Protein AF-A0A523JK30-F1 (afdb_monomer)

Foldseek 3Di:
DDPVVVVVVVVVVVVPDDPVLVVVPVVDAQAQEEEQEEPDPPCDPCVLVVNDPRNYHYDYYQLSAADPPPPVVVVSLLCCCPPSVHQEYEREAEPPRPLLVCLVDCDPVPVVSNVVSVVLVVLCVVCVVVLVVDDPVCSSVVSSLSRLVVRLVSVCVDPSNVVCLVVVRFHKYWRWYAYPVVSDIDTNDIDTSDDD

Secondary structure (DSSP, 8-state):
--HHHHHHHHHHHHHTS-HHHHHHHTT----SEEEEEES-TT--HHHHHTPPTTSEEEEEEGGG---TT-HHHHHHHHIIIIIS--SEEEEEEETT-HHHHHTTSS--S-HHHHHHHHHHHHHHHHTHHHHHTS-TTTHHHHHHHHHHHHHHHHHHTSHHHHHHHHTT---EEEEEEEETTTTEEEEEEEEES---

Structure (mmCIF, N/CA/C/O backbone):
data_AF-A0A523JK30-F1
#
_entry.id   AF-A0A523JK30-F1
#
loop_
_atom_site.group_PDB
_atom_site.id
_atom_site.type_symbol
_atom_site.label_atom_id
_atom_site.label_alt_id
_atom_site.label_comp_id
_atom_site.label_asym_id
_atom_site.label_entity_id
_atom_site.label_seq_id
_atom_site.pdbx_PDB_ins_code
_atom_site.Cartn_x
_atom_site.Cartn_y
_atom_site.Cartn_z
_atom_site.occupancy
_atom_site.B_iso_or_equiv
_atom_site.auth_seq_id
_atom_site.auth_comp_id
_atom_site.auth_asym_id
_atom_site.auth_atom_id
_atom_site.pdbx_PDB_model_num
ATOM 1 N N . MET A 1 1 ? 8.228 -25.116 -4.213 1.00 77.06 1 MET A N 1
ATOM 2 C CA . MET A 1 1 ? 8.821 -24.343 -5.321 1.00 77.06 1 MET A CA 1
ATOM 3 C C . MET A 1 1 ? 10.217 -23.985 -4.874 1.00 77.06 1 MET A C 1
ATOM 5 O O . MET A 1 1 ? 10.342 -23.457 -3.777 1.00 77.06 1 MET A O 1
ATOM 9 N N . ASP A 1 2 ? 11.225 -24.376 -5.636 1.00 93.50 2 ASP A N 1
ATOM 10 C CA . ASP A 1 2 ? 12.636 -24.101 -5.362 1.00 93.50 2 ASP A CA 1
ATOM 11 C C . ASP A 1 2 ? 13.137 -22.957 -6.257 1.00 93.50 2 ASP A C 1
ATOM 13 O O . ASP A 1 2 ? 12.397 -22.430 -7.092 1.00 93.50 2 ASP A O 1
ATOM 17 N N . LEU A 1 3 ? 14.379 -22.528 -6.024 1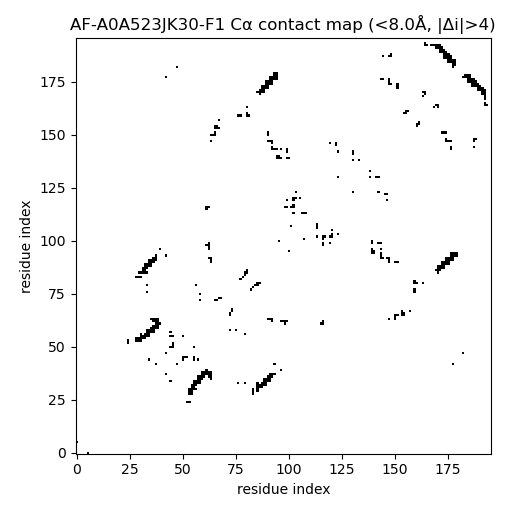.00 95.25 3 LEU A N 1
ATOM 18 C CA . LEU A 1 3 ? 15.002 -21.438 -6.772 1.00 95.25 3 LEU A CA 1
ATOM 19 C C . LEU A 1 3 ? 15.183 -21.787 -8.253 1.00 95.25 3 LEU A C 1
ATOM 21 O O . LEU A 1 3 ? 14.975 -20.924 -9.100 1.00 95.25 3 LEU A O 1
ATOM 25 N N . GLU A 1 4 ? 15.530 -23.034 -8.564 1.00 97.38 4 GLU A N 1
ATOM 26 C CA . GLU A 1 4 ? 15.740 -23.494 -9.941 1.00 97.38 4 GLU A CA 1
ATOM 27 C C . GLU A 1 4 ? 14.473 -23.296 -10.770 1.00 97.38 4 GLU A C 1
ATOM 29 O O . GLU A 1 4 ? 14.502 -22.609 -11.790 1.00 97.38 4 GLU A O 1
ATOM 34 N N . LYS A 1 5 ? 13.321 -23.726 -10.246 1.00 96.44 5 LYS A N 1
ATOM 35 C CA . LYS A 1 5 ? 12.037 -23.493 -10.905 1.00 96.44 5 LYS A CA 1
ATOM 36 C C . LYS A 1 5 ? 11.727 -22.006 -11.120 1.00 96.44 5 LYS A C 1
ATOM 38 O O . LYS A 1 5 ? 11.075 -21.656 -12.101 1.00 96.44 5 LYS A O 1
ATOM 43 N N . LEU A 1 6 ? 12.146 -21.113 -10.217 1.00 95.81 6 LEU A N 1
ATOM 44 C CA . LEU A 1 6 ? 11.950 -19.668 -10.403 1.00 95.81 6 LEU A CA 1
ATOM 45 C C . LEU A 1 6 ? 12.808 -19.114 -11.550 1.00 95.81 6 LEU A C 1
ATOM 47 O O . LEU A 1 6 ? 12.325 -18.266 -12.301 1.00 95.81 6 LEU A O 1
ATOM 51 N N . LEU A 1 7 ? 14.041 -19.600 -11.701 1.00 97.44 7 LEU A N 1
ATOM 52 C CA . LEU A 1 7 ? 14.930 -19.222 -12.801 1.00 97.44 7 LEU A CA 1
ATOM 53 C C . LEU A 1 7 ? 14.426 -19.773 -14.141 1.00 97.44 7 LEU A C 1
ATOM 55 O O . LEU A 1 7 ? 14.380 -19.025 -15.115 1.00 97.44 7 LEU A O 1
ATOM 59 N N . ASP A 1 8 ? 13.942 -21.016 -14.172 1.00 97.25 8 ASP A N 1
ATOM 60 C CA . ASP A 1 8 ? 13.352 -21.625 -15.373 1.00 97.25 8 ASP A CA 1
ATOM 61 C C . ASP A 1 8 ? 12.083 -20.889 -15.825 1.00 97.25 8 ASP A C 1
ATOM 63 O O . ASP A 1 8 ? 11.879 -20.631 -17.016 1.00 97.25 8 ASP A O 1
ATOM 67 N N . ASN A 1 9 ? 11.238 -20.487 -14.868 1.00 95.88 9 ASN A N 1
ATOM 68 C CA . ASN A 1 9 ? 10.070 -19.653 -15.148 1.00 95.88 9 ASN A CA 1
ATOM 69 C C . ASN A 1 9 ? 10.479 -18.290 -15.728 1.00 95.88 9 ASN A C 1
ATOM 71 O O . ASN A 1 9 ? 9.819 -17.795 -16.641 1.00 95.88 9 ASN A O 1
ATOM 75 N N . ASN A 1 10 ? 11.547 -17.671 -15.208 1.00 96.00 10 ASN A N 1
ATOM 76 C CA . ASN A 1 10 ? 12.052 -16.405 -15.736 1.00 96.00 10 ASN A CA 1
ATOM 77 C C . ASN A 1 10 ? 12.601 -16.568 -17.156 1.00 96.00 10 ASN A C 1
ATOM 79 O O . ASN A 1 10 ? 12.249 -15.769 -18.018 1.00 96.00 10 ASN A O 1
ATOM 83 N N . PHE A 1 11 ? 13.387 -17.614 -17.408 1.00 96.00 11 PHE A N 1
ATOM 84 C CA . PHE A 1 11 ? 13.897 -17.927 -18.740 1.00 96.00 11 PHE A CA 1
ATOM 85 C C . PHE A 1 11 ? 12.748 -18.088 -19.741 1.00 96.00 11 PHE A C 1
ATOM 87 O O . PHE A 1 11 ? 12.692 -17.382 -20.746 1.00 96.00 11 PHE A O 1
ATOM 94 N N . SER A 1 12 ? 11.757 -18.913 -19.393 1.00 96.44 12 SER A N 1
ATOM 95 C CA . SER A 1 12 ? 10.560 -19.124 -20.214 1.00 96.44 12 SER A CA 1
ATOM 96 C C . SER A 1 12 ? 9.784 -17.821 -20.443 1.00 96.44 12 SER A C 1
ATOM 98 O O . SER A 1 12 ? 9.260 -17.582 -21.528 1.00 96.44 12 SER A O 1
ATOM 100 N N . TRP A 1 13 ? 9.694 -16.947 -19.436 1.00 94.44 13 TRP A N 1
ATOM 101 C CA . TRP A 1 13 ? 9.053 -15.640 -19.582 1.00 94.44 13 TRP A CA 1
ATOM 102 C C . TRP A 1 13 ? 9.81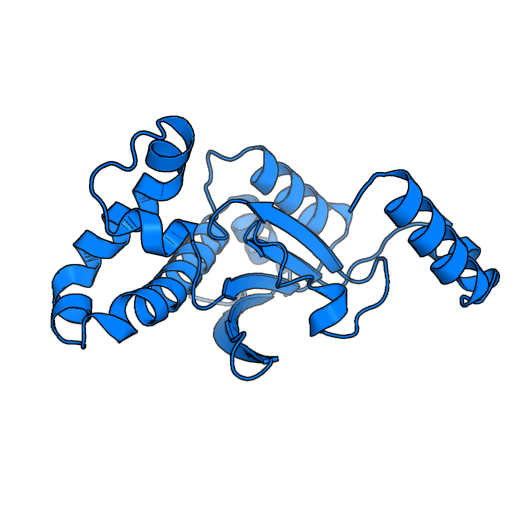1 -14.728 -20.555 1.00 94.44 13 TRP A C 1
ATOM 104 O O . TRP A 1 13 ? 9.167 -14.086 -21.380 1.00 94.44 13 TRP A O 1
ATOM 114 N N . VAL A 1 14 ? 11.148 -14.703 -20.504 1.00 94.94 14 VAL A N 1
ATOM 115 C CA . VAL A 1 14 ? 11.987 -13.922 -21.430 1.00 94.94 14 VAL A CA 1
ATOM 116 C C . VAL A 1 14 ? 11.819 -14.404 -22.872 1.00 94.94 14 VAL A C 1
ATOM 118 O O . VAL A 1 14 ? 11.656 -13.572 -23.760 1.00 94.94 14 VAL A O 1
ATOM 121 N N . GLU A 1 15 ? 11.792 -15.719 -23.113 1.00 95.50 15 GLU A N 1
ATOM 122 C CA . GLU A 1 15 ? 11.627 -16.282 -24.466 1.00 95.50 15 GLU A CA 1
ATOM 123 C C . GLU A 1 15 ? 10.299 -15.889 -25.133 1.00 95.50 15 GLU A C 1
ATOM 125 O O . GLU A 1 15 ? 10.202 -15.849 -26.357 1.00 95.50 15 GLU A O 1
ATOM 130 N N . ASN A 1 16 ? 9.282 -15.560 -24.334 1.00 93.06 16 ASN A N 1
ATOM 131 C CA . ASN A 1 16 ? 7.963 -15.144 -24.809 1.00 93.06 16 ASN A CA 1
ATOM 132 C C . ASN A 1 16 ? 7.790 -13.612 -24.876 1.00 93.06 16 ASN A C 1
ATOM 134 O O . ASN A 1 16 ? 6.662 -13.125 -25.005 1.00 93.06 16 ASN A O 1
ATOM 138 N N . LYS A 1 17 ? 8.874 -12.832 -24.761 1.00 91.75 17 LYS A N 1
ATOM 139 C CA . LYS A 1 17 ? 8.852 -11.363 -24.820 1.00 91.75 17 LYS A CA 1
ATOM 140 C C . LYS A 1 17 ? 9.632 -10.836 -26.022 1.00 91.75 17 LYS A C 1
ATOM 142 O O . LYS A 1 17 ? 10.623 -11.416 -26.449 1.00 91.75 17 LYS A O 1
ATOM 147 N N . ASP A 1 18 ? 9.177 -9.703 -26.549 1.00 91.94 18 ASP A N 1
ATOM 148 C CA . ASP A 1 18 ? 9.884 -8.968 -27.600 1.00 91.94 18 ASP A CA 1
ATOM 149 C C . ASP A 1 18 ? 11.260 -8.503 -27.073 1.00 91.94 18 ASP A C 1
ATOM 151 O O . ASP A 1 18 ? 11.302 -7.869 -26.020 1.00 91.94 18 ASP A O 1
ATOM 155 N N . PRO A 1 19 ? 12.392 -8.773 -27.748 1.00 89.81 19 PRO A N 1
ATOM 156 C CA . PRO A 1 19 ? 13.697 -8.247 -27.341 1.00 89.81 19 PRO A CA 1
ATOM 157 C C . PRO A 1 19 ? 13.730 -6.721 -27.144 1.00 89.81 19 PRO A C 1
ATOM 159 O O . PRO A 1 19 ? 14.415 -6.234 -26.239 1.00 89.81 19 PRO A O 1
ATOM 162 N N . GLU A 1 20 ? 12.952 -5.962 -27.924 1.00 92.06 20 GLU A N 1
ATOM 163 C CA . GLU A 1 20 ? 12.847 -4.503 -27.777 1.00 92.06 20 GLU A CA 1
ATOM 164 C C . GLU A 1 20 ? 12.182 -4.089 -26.455 1.00 92.06 20 GLU A C 1
ATOM 166 O O . GLU A 1 20 ? 12.455 -3.005 -25.931 1.00 92.06 20 GLU A O 1
ATOM 171 N N . PHE A 1 21 ? 11.372 -4.966 -25.850 1.00 89.88 21 PHE A N 1
ATOM 172 C CA . PHE A 1 21 ? 10.774 -4.733 -24.534 1.00 89.88 21 PHE A CA 1
ATOM 173 C C . PHE A 1 21 ? 11.855 -4.463 -23.482 1.00 89.88 21 PHE A C 1
ATOM 175 O O . PHE A 1 21 ? 11.784 -3.469 -22.757 1.00 89.88 21 PHE A O 1
ATOM 182 N N . PHE A 1 22 ? 12.894 -5.305 -23.435 1.00 90.88 22 PHE A N 1
ATOM 183 C CA . PHE A 1 22 ? 13.977 -5.179 -22.458 1.00 90.88 22 PHE A CA 1
ATOM 184 C C . PHE A 1 22 ? 14.843 -3.941 -22.701 1.00 90.88 22 PHE A C 1
ATOM 186 O O . PHE A 1 22 ? 15.250 -3.282 -21.745 1.00 90.88 22 PHE A O 1
ATOM 193 N N . ILE A 1 23 ? 15.062 -3.584 -23.970 1.00 91.38 23 ILE A N 1
ATOM 194 C CA . ILE A 1 23 ? 15.772 -2.358 -24.362 1.00 91.38 23 ILE A CA 1
ATOM 195 C C . ILE A 1 23 ? 14.979 -1.113 -23.949 1.00 91.38 23 ILE A C 1
ATOM 197 O O . ILE A 1 23 ? 15.563 -0.102 -23.555 1.00 91.38 23 ILE A O 1
ATOM 201 N N . SER A 1 24 ? 13.650 -1.155 -24.048 1.00 88.44 24 SER A N 1
ATOM 202 C CA . SER A 1 24 ? 12.786 -0.052 -23.630 1.00 88.44 24 SER A CA 1
ATOM 203 C C . SER A 1 24 ? 12.846 0.156 -22.117 1.00 88.44 24 SER A C 1
ATOM 205 O O . SER A 1 24 ? 13.198 1.246 -21.661 1.00 88.44 24 SER A O 1
ATOM 207 N N . ILE A 1 25 ? 12.592 -0.894 -21.327 1.00 90.31 25 ILE A N 1
ATOM 208 C CA . ILE A 1 25 ? 12.549 -0.777 -19.859 1.00 90.31 25 ILE A CA 1
ATOM 209 C C . ILE A 1 25 ? 13.930 -0.497 -19.243 1.00 90.31 25 ILE A C 1
ATOM 211 O O . ILE A 1 25 ? 14.011 0.067 -18.154 1.00 90.31 25 ILE A O 1
ATOM 215 N N . SER A 1 26 ? 15.034 -0.834 -19.924 1.00 89.62 26 SER A N 1
ATOM 216 C CA . SER A 1 26 ? 16.383 -0.532 -19.427 1.00 89.62 26 SER A CA 1
ATOM 217 C C . SER A 1 26 ? 16.752 0.952 -19.517 1.00 89.62 26 SER A C 1
ATOM 219 O O . SER A 1 26 ? 17.726 1.374 -18.897 1.00 89.62 26 SER A O 1
ATOM 221 N N . LYS A 1 27 ? 16.015 1.757 -20.297 1.00 89.56 27 LYS A N 1
ATOM 222 C CA . LYS A 1 27 ? 16.297 3.194 -20.478 1.00 89.56 27 LYS A CA 1
ATOM 223 C C . LYS A 1 27 ? 15.862 4.048 -19.286 1.00 89.56 27 LYS A C 1
ATOM 225 O O . LYS A 1 27 ? 16.286 5.196 -19.185 1.00 89.56 27 LYS A O 1
ATOM 230 N N . GLY A 1 28 ? 15.042 3.507 -18.387 1.00 84.31 28 GLY A N 1
ATOM 231 C CA . GLY A 1 28 ? 14.591 4.190 -17.181 1.00 84.31 28 GLY A CA 1
ATOM 232 C C . GLY A 1 28 ? 13.160 3.826 -16.804 1.00 84.31 28 GLY A C 1
ATOM 233 O O . GLY A 1 28 ? 12.531 2.976 -17.424 1.00 84.31 28 GLY A O 1
ATOM 234 N N . GLN A 1 29 ? 12.644 4.501 -15.778 1.00 83.19 29 GLN A N 1
ATOM 235 C CA . GLN A 1 29 ? 11.276 4.331 -15.292 1.00 83.19 29 GLN A CA 1
ATOM 236 C C . GLN A 1 29 ? 10.542 5.673 -15.280 1.00 83.19 29 GLN A C 1
ATOM 238 O O . GLN A 1 29 ? 11.113 6.697 -14.904 1.00 83.19 29 GLN A O 1
ATOM 243 N N . SER A 1 30 ? 9.267 5.656 -15.659 1.00 87.44 30 SER A N 1
ATOM 244 C CA . SER A 1 30 ? 8.357 6.797 -15.530 1.00 87.44 30 SER A CA 1
ATOM 245 C C . SER A 1 30 ? 6.968 6.276 -15.145 1.00 87.44 30 SER A C 1
ATOM 247 O O . SER A 1 30 ? 6.054 6.256 -15.968 1.00 87.44 30 SER A O 1
ATOM 249 N N . PRO A 1 31 ? 6.822 5.756 -13.912 1.00 93.69 31 PRO A N 1
ATOM 250 C CA . PRO A 1 31 ? 5.570 5.164 -13.475 1.00 93.69 31 PRO A CA 1
ATOM 251 C C . PRO A 1 31 ? 4.473 6.226 -13.399 1.00 93.69 31 PRO A C 1
ATOM 253 O O . PRO A 1 31 ? 4.702 7.355 -12.963 1.00 93.69 31 PRO A O 1
ATOM 256 N N . SER A 1 32 ? 3.255 5.847 -13.774 1.00 92.31 32 SER A N 1
ATOM 257 C CA . SER A 1 32 ? 2.079 6.719 -13.648 1.00 92.31 32 SER A CA 1
ATOM 258 C C . SER A 1 32 ? 1.469 6.669 -12.243 1.00 92.31 32 SER A C 1
ATOM 260 O O . SER A 1 32 ? 0.764 7.601 -11.836 1.00 92.31 32 SER A O 1
ATOM 262 N N . PHE A 1 33 ? 1.761 5.595 -11.501 1.00 97.06 33 PHE A N 1
ATOM 263 C CA . PHE A 1 33 ? 1.195 5.297 -10.189 1.00 97.06 33 PHE A CA 1
ATOM 264 C C . PHE A 1 33 ? 2.281 4.931 -9.172 1.00 97.06 33 PHE A C 1
ATOM 266 O O . PHE A 1 33 ? 3.195 4.165 -9.480 1.00 97.06 33 PHE A O 1
ATOM 273 N N . LEU A 1 34 ? 2.130 5.405 -7.935 1.00 98.19 34 LEU A N 1
ATOM 274 C CA . LEU A 1 34 ? 2.672 4.736 -6.750 1.00 98.19 34 LEU A CA 1
ATOM 275 C C . LEU A 1 34 ? 1.583 3.826 -6.169 1.00 98.19 34 LEU A C 1
ATOM 277 O O . LEU A 1 34 ? 0.477 4.283 -5.901 1.00 98.19 34 LEU A O 1
ATOM 281 N N . TRP A 1 35 ? 1.900 2.558 -5.931 1.00 98.44 35 TRP A N 1
ATOM 282 C CA . TRP A 1 35 ? 1.025 1.579 -5.297 1.00 98.44 35 TRP A CA 1
ATOM 283 C C . TRP A 1 35 ? 1.570 1.179 -3.928 1.00 98.44 35 TRP A C 1
ATOM 285 O O . TRP A 1 35 ? 2.600 0.512 -3.835 1.00 98.44 35 TRP A O 1
ATOM 295 N N . ILE A 1 36 ? 0.853 1.545 -2.870 1.00 98.62 36 ILE A N 1
ATOM 296 C CA . ILE A 1 36 ? 1.113 1.146 -1.486 1.00 98.62 36 ILE A CA 1
ATOM 297 C C . ILE A 1 36 ? 0.166 -0.008 -1.162 1.00 98.62 36 ILE A C 1
ATOM 299 O O . ILE A 1 36 ? -1.047 0.178 -1.060 1.00 98.62 36 ILE A O 1
ATOM 303 N N . GLY A 1 37 ? 0.708 -1.218 -1.043 1.00 97.88 37 GLY A N 1
ATOM 304 C CA . GLY A 1 37 ? -0.079 -2.440 -0.882 1.00 97.88 37 GLY A CA 1
ATOM 305 C C . GLY A 1 37 ? 0.376 -3.325 0.271 1.00 97.88 37 GLY A C 1
ATOM 306 O O . GLY A 1 37 ? 1.370 -3.066 0.949 1.00 97.88 37 GLY A O 1
ATOM 307 N N . CYS A 1 38 ? -0.361 -4.412 0.489 1.00 97.62 38 CYS A N 1
ATOM 308 C CA . CYS A 1 38 ? 0.020 -5.417 1.472 1.00 97.62 38 CYS A CA 1
ATOM 309 C C . CYS A 1 38 ? 1.187 -6.284 0.956 1.00 97.62 38 CYS A C 1
ATOM 311 O O . CYS A 1 38 ? 1.299 -6.561 -0.240 1.00 97.62 38 CYS A O 1
ATOM 313 N N . GLY A 1 39 ? 2.023 -6.784 1.865 1.00 92.75 39 GLY A N 1
ATOM 314 C CA . GLY A 1 39 ? 3.031 -7.817 1.594 1.00 92.75 39 GLY A CA 1
ATOM 315 C C . GLY A 1 39 ? 2.452 -9.179 1.181 1.00 92.75 39 GLY A C 1
ATOM 316 O O . GLY A 1 39 ? 3.215 -10.082 0.858 1.00 92.75 39 GLY A O 1
ATOM 317 N N . ASP A 1 40 ? 1.124 -9.334 1.172 1.00 92.56 40 ASP A N 1
ATOM 318 C CA . ASP A 1 40 ? 0.431 -10.536 0.704 1.00 92.56 40 ASP A CA 1
ATOM 319 C C . ASP A 1 40 ? 0.780 -10.860 -0.758 1.00 92.56 40 ASP A C 1
ATOM 321 O O . ASP A 1 40 ? 0.699 -10.012 -1.656 1.00 92.56 40 ASP A O 1
ATOM 325 N N . SER A 1 41 ? 1.167 -12.111 -0.997 1.00 84.31 41 SER A N 1
ATOM 326 C CA . SER A 1 41 ? 1.678 -12.588 -2.283 1.00 84.31 41 SER A CA 1
ATOM 327 C C . SER A 1 41 ? 0.606 -12.754 -3.363 1.00 84.31 41 SER A C 1
ATOM 329 O O . SER A 1 41 ? 0.953 -12.951 -4.525 1.00 84.31 41 SER A O 1
ATOM 331 N N . ARG A 1 42 ? -0.685 -12.661 -3.021 1.00 88.81 42 ARG A N 1
ATOM 332 C CA . ARG A 1 42 ? -1.792 -12.911 -3.959 1.00 88.81 42 ARG A CA 1
ATOM 333 C C . ARG A 1 42 ? -2.192 -11.692 -4.795 1.00 88.81 42 ARG A C 1
ATOM 335 O O . ARG A 1 42 ? -2.893 -11.846 -5.787 1.00 88.81 42 ARG A O 1
ATOM 342 N N . GLY A 1 43 ? -1.779 -10.483 -4.409 1.00 81.06 43 GLY A N 1
ATOM 343 C CA . GLY A 1 43 ? -2.252 -9.229 -5.015 1.00 81.06 43 GLY A CA 1
ATOM 344 C C . GLY A 1 43 ? -1.188 -8.457 -5.795 1.00 81.06 43 GLY A C 1
ATOM 345 O O . GLY A 1 43 ? -0.971 -7.289 -5.484 1.00 81.06 43 GLY A O 1
ATOM 346 N N . CYS A 1 44 ? -0.454 -9.081 -6.727 1.00 91.31 44 CYS A N 1
ATOM 347 C CA . CYS A 1 44 ? 0.552 -8.392 -7.561 1.00 91.31 44 CYS A CA 1
ATOM 348 C C . CYS A 1 44 ? -0.101 -7.277 -8.410 1.00 91.31 44 CYS A C 1
ATOM 350 O O . CYS A 1 44 ? -0.996 -7.609 -9.185 1.00 91.31 44 CYS A O 1
ATOM 352 N N . PRO A 1 45 ? 0.312 -5.989 -8.330 1.00 93.25 45 PRO A N 1
ATOM 353 C CA . PRO A 1 45 ? -0.460 -4.878 -8.884 1.00 93.25 45 PRO A CA 1
ATOM 354 C C . PRO A 1 45 ? -0.458 -4.935 -10.411 1.00 93.25 45 PRO A C 1
ATOM 356 O O . PRO A 1 45 ? -1.514 -4.914 -11.021 1.00 93.25 45 PRO A O 1
ATOM 359 N N . ASN A 1 46 ? 0.715 -5.156 -11.013 1.00 92.31 46 ASN A N 1
ATOM 360 C CA . ASN A 1 46 ? 0.874 -5.347 -12.454 1.00 92.31 46 ASN A CA 1
ATOM 361 C C . ASN A 1 46 ? -0.034 -6.455 -13.001 1.00 92.31 46 ASN A C 1
ATOM 363 O O . ASN A 1 46 ? -0.678 -6.278 -14.028 1.00 92.31 46 ASN A O 1
ATOM 367 N N . THR A 1 47 ? -0.128 -7.588 -12.296 1.00 92.31 47 THR A N 1
ATOM 368 C CA . THR A 1 47 ? -0.969 -8.711 -12.725 1.00 92.31 47 THR A CA 1
ATOM 369 C C . THR A 1 47 ? -2.454 -8.374 -12.644 1.00 92.31 47 THR A C 1
ATOM 371 O O . THR A 1 47 ? -3.185 -8.664 -13.583 1.00 92.31 47 THR A O 1
ATOM 374 N N . ILE A 1 48 ? -2.908 -7.769 -11.542 1.00 93.44 48 ILE A N 1
ATOM 375 C CA . ILE A 1 48 ? -4.339 -7.498 -11.338 1.00 93.44 48 ILE A CA 1
ATOM 376 C C . ILE A 1 48 ? -4.844 -6.315 -12.176 1.00 93.44 48 ILE A C 1
ATOM 378 O O . ILE A 1 48 ? -6.031 -6.269 -12.481 1.00 93.44 48 ILE A O 1
ATOM 382 N N . THR A 1 49 ? -3.977 -5.367 -12.553 1.00 94.50 49 THR A N 1
ATOM 383 C CA . THR A 1 49 ? -4.353 -4.207 -13.383 1.00 94.50 49 THR A CA 1
ATOM 384 C C . THR A 1 49 ? -4.013 -4.373 -14.861 1.00 94.50 49 THR A C 1
ATOM 386 O O . THR A 1 49 ? -4.439 -3.551 -15.667 1.00 94.50 49 THR A O 1
ATOM 389 N N . GLY A 1 50 ? -3.247 -5.403 -15.230 1.00 92.62 50 GLY A N 1
ATOM 390 C CA . GLY A 1 50 ? -2.748 -5.577 -16.595 1.00 92.62 50 GLY A CA 1
ATOM 391 C C . GLY A 1 50 ? -1.686 -4.550 -17.000 1.00 92.62 50 GLY A C 1
ATOM 392 O O . GLY A 1 50 ? -1.502 -4.324 -18.190 1.00 92.62 50 GLY A O 1
ATOM 393 N N . CYS A 1 51 ? -1.012 -3.923 -16.030 1.00 91.19 51 CYS A N 1
ATOM 394 C CA . CYS A 1 51 ? 0.049 -2.950 -16.291 1.00 91.19 51 CYS A CA 1
ATOM 395 C C . CYS A 1 51 ? 1.398 -3.626 -16.556 1.00 91.19 51 CYS A C 1
ATOM 397 O O . CYS A 1 51 ? 1.784 -4.585 -15.876 1.00 91.19 51 CYS A O 1
ATOM 399 N N . ASP A 1 52 ? 2.160 -3.050 -17.476 1.00 88.25 52 ASP A N 1
ATOM 400 C CA . ASP A 1 52 ? 3.500 -3.495 -17.834 1.00 88.25 52 ASP A CA 1
ATOM 401 C C . ASP A 1 52 ? 4.553 -3.112 -16.779 1.00 88.25 52 ASP A C 1
ATOM 403 O O . ASP A 1 52 ? 4.326 -2.336 -15.841 1.00 88.25 52 ASP A O 1
ATOM 407 N N . LEU A 1 53 ? 5.744 -3.704 -16.906 1.00 88.12 53 LEU A N 1
ATOM 408 C CA . LEU A 1 53 ? 6.880 -3.375 -16.046 1.00 88.12 53 LEU A CA 1
ATOM 409 C C . LEU A 1 53 ? 7.258 -1.895 -16.209 1.00 88.12 53 LEU A C 1
ATOM 411 O O . LEU A 1 53 ? 7.422 -1.4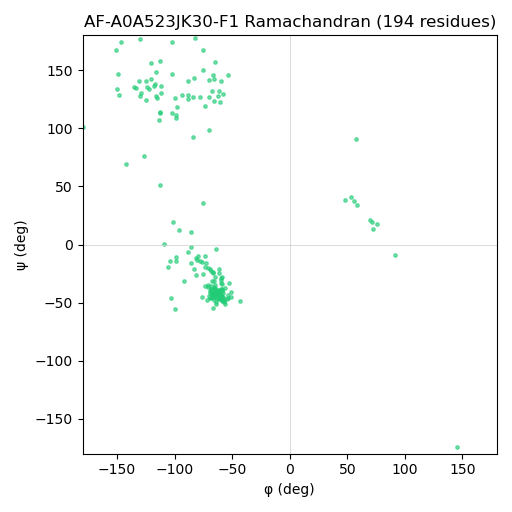07 -17.322 1.00 88.12 53 LEU A O 1
ATOM 415 N N . GLY A 1 54 ? 7.436 -1.196 -15.086 1.00 87.44 54 GLY A N 1
ATOM 416 C CA . GLY A 1 54 ? 7.805 0.224 -15.064 1.00 87.44 54 GLY A CA 1
ATOM 417 C C . GLY A 1 54 ? 6.626 1.204 -15.028 1.00 87.44 54 GLY A C 1
ATOM 418 O O . GLY A 1 54 ? 6.856 2.385 -14.776 1.00 87.44 54 GLY A O 1
ATOM 419 N N . GLU A 1 55 ? 5.381 0.743 -15.198 1.00 90.75 55 GLU A N 1
ATOM 420 C CA . GLU A 1 55 ? 4.191 1.611 -15.142 1.00 90.75 55 GLU A CA 1
ATOM 421 C C . GLU A 1 55 ? 3.716 1.919 -13.712 1.00 90.75 55 GLU A C 1
ATOM 423 O O . GLU A 1 55 ? 3.106 2.964 -13.461 1.00 90.75 55 GLU A O 1
ATOM 428 N N . ILE A 1 56 ? 4.015 1.026 -12.764 1.00 95.50 56 ILE A N 1
ATOM 429 C CA . ILE A 1 56 ? 3.634 1.138 -11.353 1.00 95.50 56 ILE A CA 1
ATOM 430 C C . ILE A 1 56 ? 4.890 1.041 -10.487 1.00 95.50 56 ILE A C 1
ATOM 432 O O . ILE A 1 56 ? 5.613 0.046 -10.534 1.00 95.50 56 ILE A O 1
ATOM 436 N N . PHE A 1 57 ? 5.121 2.049 -9.648 1.00 97.31 57 PHE A N 1
ATOM 437 C CA . PHE A 1 57 ? 6.084 1.966 -8.554 1.00 97.31 57 PHE A CA 1
ATOM 438 C C . PHE A 1 57 ? 5.409 1.308 -7.351 1.00 97.31 57 PHE A C 1
ATOM 440 O O . PHE A 1 57 ? 4.349 1.761 -6.929 1.00 97.31 57 PHE A O 1
ATOM 447 N N . VAL A 1 58 ? 5.992 0.257 -6.777 1.00 96.88 58 VAL A N 1
ATOM 448 C CA . VAL A 1 58 ? 5.322 -0.553 -5.746 1.00 96.88 58 VAL A CA 1
ATOM 449 C C . VAL A 1 58 ? 6.056 -0.453 -4.412 1.00 96.88 58 VAL A C 1
ATOM 451 O O . VAL A 1 58 ? 7.247 -0.738 -4.334 1.00 96.88 58 VAL A O 1
ATOM 454 N N . ASN A 1 59 ? 5.325 -0.124 -3.348 1.00 97.81 59 ASN A N 1
ATOM 455 C CA . ASN A 1 59 ? 5.759 -0.299 -1.965 1.00 97.81 59 ASN A CA 1
ATOM 456 C C . ASN A 1 59 ? 4.816 -1.286 -1.257 1.00 97.81 59 ASN A C 1
ATOM 458 O O . ASN A 1 59 ? 3.598 -1.260 -1.462 1.00 97.81 59 ASN A O 1
ATOM 462 N N . ARG A 1 60 ? 5.378 -2.198 -0.458 1.00 97.75 60 ARG A N 1
ATOM 463 C CA . ARG A 1 60 ? 4.616 -3.226 0.256 1.00 97.75 60 ARG A CA 1
ATOM 464 C C . ARG A 1 60 ? 5.065 -3.354 1.696 1.00 97.75 60 ARG A C 1
ATOM 466 O O . ARG A 1 60 ? 6.254 -3.484 1.967 1.00 97.75 60 ARG A O 1
ATOM 473 N N . ASN A 1 61 ? 4.091 -3.444 2.590 1.00 97.75 61 ASN A N 1
ATOM 474 C CA . ASN A 1 61 ? 4.297 -3.784 3.994 1.00 97.75 61 ASN A CA 1
ATOM 475 C C . ASN A 1 61 ? 3.096 -4.584 4.534 1.00 97.75 61 ASN A C 1
ATOM 477 O O . ASN A 1 61 ? 2.113 -4.810 3.826 1.00 97.75 61 ASN A O 1
ATOM 481 N N . VAL A 1 62 ? 3.162 -5.080 5.769 1.00 97.56 62 VAL A N 1
ATOM 482 C CA . VAL A 1 62 ? 2.049 -5.848 6.352 1.00 97.56 62 VAL A CA 1
ATOM 483 C C . VAL A 1 62 ? 0.836 -4.930 6.537 1.00 97.56 62 VAL A C 1
ATOM 485 O O . VAL A 1 62 ? 0.928 -3.916 7.220 1.00 97.56 62 VAL A O 1
ATOM 488 N N . ALA A 1 63 ? -0.305 -5.297 5.944 1.00 97.88 63 ALA A N 1
ATOM 489 C CA . ALA A 1 63 ? -1.561 -4.543 6.022 1.00 97.88 63 ALA A CA 1
ATOM 490 C C . ALA A 1 63 ? -1.488 -3.087 5.511 1.00 97.88 63 ALA A C 1
ATOM 492 O O . ALA A 1 63 ? -2.195 -2.218 6.034 1.00 97.88 63 ALA A O 1
ATOM 493 N N . ASN A 1 64 ? -0.661 -2.844 4.478 1.00 98.12 64 ASN A N 1
ATOM 494 C CA . ASN A 1 64 ? -0.640 -1.625 3.653 1.00 98.12 64 ASN A CA 1
ATOM 495 C C . ASN A 1 64 ? -0.637 -0.315 4.464 1.00 98.12 64 ASN A C 1
ATOM 497 O O . ASN A 1 64 ? -1.315 0.643 4.097 1.00 98.12 64 A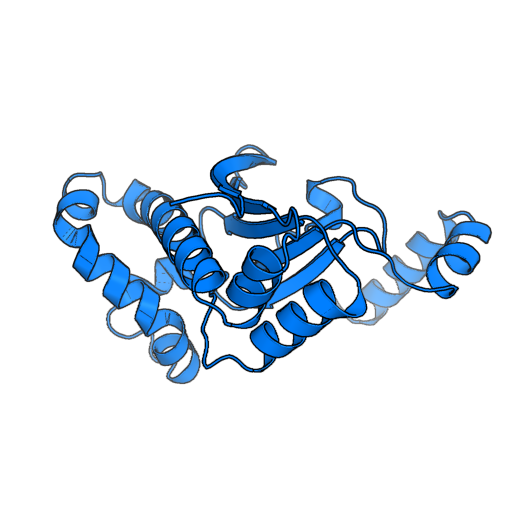SN A O 1
ATOM 501 N N . GLN A 1 65 ? 0.083 -0.306 5.586 1.00 98.44 65 GLN A N 1
ATOM 502 C CA . GLN A 1 65 ? 0.147 0.803 6.529 1.00 98.44 65 GLN A CA 1
ATOM 503 C C . GLN A 1 65 ? 0.908 1.989 5.934 1.00 98.44 65 GLN A C 1
ATOM 505 O O . GLN A 1 65 ? 1.945 1.821 5.293 1.00 98.44 65 GLN A O 1
ATOM 510 N N . VAL A 1 66 ? 0.424 3.193 6.220 1.00 98.50 66 VAL A N 1
ATOM 511 C CA . VAL A 1 66 ? 1.094 4.461 5.960 1.00 98.50 66 VAL A CA 1
ATOM 512 C C . VAL A 1 66 ? 1.431 5.084 7.303 1.00 98.50 66 VAL A C 1
ATOM 514 O O . VAL A 1 66 ? 0.551 5.557 8.020 1.00 98.50 66 VAL A O 1
ATOM 517 N N . ARG A 1 67 ? 2.718 5.072 7.653 1.00 96.38 67 ARG A N 1
ATOM 518 C CA . ARG A 1 67 ? 3.213 5.606 8.922 1.00 96.38 67 ARG A CA 1
ATOM 519 C C . ARG A 1 67 ? 4.288 6.650 8.669 1.00 96.38 67 ARG A C 1
ATOM 521 O O . ARG A 1 67 ? 5.184 6.425 7.863 1.00 96.38 67 ARG A O 1
ATOM 528 N N . SER A 1 68 ? 4.222 7.774 9.373 1.00 93.81 68 SER A N 1
ATOM 529 C CA . SER A 1 68 ? 5.218 8.846 9.250 1.00 93.81 68 SER A CA 1
ATOM 530 C C . SER A 1 68 ? 6.592 8.465 9.812 1.00 93.81 68 SER A C 1
ATOM 532 O O . SER A 1 68 ? 7.590 9.066 9.424 1.00 93.81 68 SER A O 1
ATOM 534 N N . ASP A 1 69 ? 6.654 7.467 10.699 1.00 95.06 69 ASP A N 1
ATOM 535 C CA . ASP A 1 69 ? 7.891 6.914 11.256 1.00 95.06 69 ASP A CA 1
ATOM 536 C C . ASP A 1 69 ? 8.490 5.771 10.413 1.00 95.06 69 ASP A C 1
ATOM 538 O O . ASP A 1 69 ? 9.609 5.332 10.681 1.00 95.06 69 ASP A O 1
ATOM 542 N N . ASP A 1 70 ? 7.792 5.311 9.368 1.00 97.50 70 ASP A N 1
ATOM 543 C CA . ASP A 1 70 ? 8.310 4.319 8.428 1.00 97.50 70 ASP A CA 1
ATOM 544 C C . ASP A 1 70 ? 9.161 4.991 7.343 1.00 97.50 70 ASP A C 1
ATOM 546 O O . ASP A 1 70 ? 8.675 5.403 6.284 1.00 97.50 70 ASP A O 1
ATOM 550 N N . LEU A 1 71 ? 10.469 5.069 7.595 1.00 97.50 71 LEU A N 1
ATOM 551 C CA . LEU A 1 71 ? 11.421 5.659 6.655 1.00 97.50 71 LEU A CA 1
ATOM 552 C C . LEU A 1 71 ? 11.430 4.952 5.286 1.00 97.50 71 LEU A C 1
ATOM 554 O O . LEU A 1 71 ? 11.716 5.605 4.283 1.00 97.50 71 LEU A O 1
ATOM 558 N N . ASN A 1 72 ? 11.099 3.656 5.210 1.00 98.12 72 ASN A N 1
ATOM 559 C CA . ASN A 1 72 ? 11.049 2.931 3.937 1.00 98.12 72 ASN A CA 1
ATOM 560 C C . ASN A 1 72 ? 9.957 3.512 3.028 1.00 98.12 72 ASN A C 1
ATOM 562 O O . ASN A 1 72 ? 10.217 3.882 1.873 1.00 98.12 72 ASN A O 1
ATOM 566 N N . LEU A 1 73 ? 8.745 3.642 3.567 1.00 98.44 73 LEU A N 1
ATOM 567 C CA . LEU A 1 73 ? 7.636 4.227 2.832 1.00 98.44 73 LEU A CA 1
ATOM 568 C C . LEU A 1 73 ? 7.862 5.717 2.567 1.00 98.44 73 LEU A C 1
ATOM 570 O O . LEU A 1 73 ? 7.623 6.160 1.446 1.00 98.44 73 LEU A O 1
ATOM 574 N N . MET A 1 74 ? 8.353 6.484 3.547 1.00 98.44 74 MET A N 1
ATOM 575 C CA . MET A 1 74 ? 8.602 7.920 3.360 1.00 98.44 74 MET A CA 1
ATOM 576 C C . MET A 1 74 ? 9.634 8.184 2.255 1.00 98.44 74 MET A C 1
ATOM 578 O O . MET A 1 74 ? 9.420 9.065 1.424 1.00 98.44 74 MET A O 1
ATOM 582 N N . ALA A 1 75 ? 10.702 7.384 2.174 1.00 98.44 75 ALA A N 1
ATOM 583 C CA . ALA A 1 75 ? 11.678 7.484 1.089 1.00 98.44 75 ALA A CA 1
ATOM 584 C C . ALA A 1 75 ? 11.059 7.145 -0.279 1.00 98.44 75 ALA A C 1
ATOM 586 O O . ALA A 1 75 ? 11.266 7.872 -1.251 1.00 98.44 75 ALA A O 1
ATOM 587 N N . SER A 1 76 ? 10.253 6.079 -0.352 1.00 98.06 76 SER A N 1
ATOM 588 C CA . SER A 1 76 ? 9.541 5.686 -1.580 1.00 98.06 76 SER A CA 1
ATOM 589 C C . SER A 1 76 ? 8.564 6.771 -2.045 1.00 98.06 76 SER A C 1
ATOM 591 O O . SER A 1 76 ? 8.498 7.107 -3.230 1.00 98.06 76 SER A O 1
ATOM 593 N N . LEU A 1 77 ? 7.821 7.350 -1.103 1.00 98.44 77 LEU A N 1
ATOM 594 C CA . LEU A 1 77 ? 6.867 8.423 -1.345 1.00 98.44 77 LEU A CA 1
ATOM 595 C C . LEU A 1 77 ? 7.566 9.684 -1.857 1.00 98.44 77 LEU A C 1
ATOM 597 O O . LEU A 1 77 ? 7.178 10.228 -2.889 1.00 98.44 77 LEU A O 1
ATOM 601 N N . GLN A 1 78 ? 8.627 10.122 -1.176 1.00 97.88 78 GLN A N 1
ATOM 602 C CA . GLN A 1 78 ? 9.387 11.294 -1.594 1.00 97.88 78 GLN A CA 1
ATOM 603 C C . GLN A 1 78 ? 9.986 11.097 -2.987 1.00 97.88 78 GLN A C 1
ATOM 605 O O . GLN A 1 78 ? 9.844 11.962 -3.848 1.00 97.88 78 GLN A O 1
ATOM 610 N N . PHE A 1 79 ? 10.599 9.942 -3.246 1.00 97.94 79 PHE A N 1
ATOM 611 C CA . PHE A 1 79 ? 11.204 9.656 -4.541 1.00 97.94 79 PHE A CA 1
ATOM 612 C C . PHE A 1 79 ? 10.169 9.657 -5.674 1.00 97.94 79 PHE A C 1
ATOM 614 O O . PHE A 1 79 ? 10.365 10.295 -6.708 1.00 97.94 79 PHE A O 1
ATOM 621 N N . THR A 1 80 ? 9.031 8.994 -5.484 1.00 97.38 80 THR A N 1
ATOM 622 C CA . THR A 1 80 ? 7.994 8.922 -6.524 1.00 97.38 80 THR A CA 1
ATOM 623 C C . THR A 1 80 ? 7.341 10.273 -6.800 1.00 97.38 80 THR A C 1
ATOM 625 O O . THR A 1 80 ? 7.146 10.628 -7.963 1.00 97.38 80 THR A O 1
ATOM 628 N N . VAL A 1 81 ? 7.049 11.063 -5.766 1.00 96.81 81 VAL A N 1
ATOM 629 C CA . VAL A 1 81 ? 6.397 12.373 -5.918 1.00 96.81 81 VAL A CA 1
ATOM 630 C C . VAL A 1 81 ? 7.375 13.439 -6.417 1.00 96.81 81 VAL A C 1
ATOM 632 O O . VAL A 1 81 ? 7.049 14.204 -7.326 1.00 96.81 81 VAL A O 1
ATOM 635 N N . GLU A 1 82 ? 8.579 13.512 -5.849 1.00 96.00 82 GLU A N 1
ATOM 636 C CA . GLU A 1 82 ? 9.523 14.600 -6.119 1.00 96.00 82 GLU A CA 1
ATOM 637 C C . GLU A 1 82 ? 10.489 14.295 -7.265 1.00 96.00 82 GLU A C 1
ATOM 639 O O . GLU A 1 82 ? 10.859 15.229 -7.978 1.00 96.00 82 GLU A O 1
ATOM 644 N N . VAL A 1 83 ? 10.869 13.034 -7.489 1.00 95.88 83 VAL A N 1
ATOM 645 C CA . VAL A 1 83 ? 11.803 12.650 -8.564 1.00 95.88 83 VAL A CA 1
ATOM 646 C C . VAL A 1 83 ? 11.048 12.114 -9.773 1.00 95.88 83 VAL A C 1
ATOM 648 O O . VAL A 1 83 ? 11.191 12.662 -10.863 1.00 95.88 83 VAL A O 1
ATOM 651 N N . LEU A 1 84 ? 10.206 11.091 -9.589 1.00 95.88 84 LEU A N 1
ATOM 652 C CA . LEU A 1 84 ? 9.484 10.454 -10.703 1.00 95.88 84 LEU A CA 1
ATOM 653 C C . LEU A 1 84 ? 8.230 11.222 -11.141 1.00 95.88 84 LEU A C 1
ATOM 655 O O . LEU A 1 84 ? 7.701 10.956 -12.216 1.00 95.88 84 LEU A O 1
ATOM 659 N N . LYS A 1 85 ? 7.777 12.192 -10.336 1.00 95.44 85 LYS A N 1
ATOM 660 C CA . LYS A 1 85 ? 6.620 13.059 -10.611 1.00 95.44 85 LYS A CA 1
ATOM 661 C C . LYS A 1 85 ? 5.327 12.284 -10.887 1.00 95.44 85 LYS A C 1
ATOM 663 O O . LYS A 1 85 ? 4.521 12.718 -11.715 1.00 95.44 85 LYS A O 1
ATOM 668 N N . VAL A 1 86 ? 5.114 11.172 -10.174 1.00 96.06 86 VAL A N 1
ATOM 669 C CA . VAL A 1 86 ? 3.869 10.394 -10.278 1.00 96.06 86 VAL A CA 1
ATOM 670 C C . VAL A 1 86 ? 2.657 11.297 -10.038 1.00 96.06 86 VAL A C 1
ATOM 672 O O . VAL A 1 86 ? 2.715 12.250 -9.255 1.00 96.06 86 VAL A O 1
ATOM 675 N N . LYS A 1 87 ? 1.553 11.005 -10.726 1.00 93.75 87 LYS A N 1
ATOM 676 C CA . LYS A 1 87 ? 0.309 11.788 -10.631 1.00 93.75 87 LYS A CA 1
ATOM 677 C C . LYS A 1 87 ? -0.770 11.112 -9.805 1.00 93.75 87 LYS A C 1
ATOM 679 O O . LYS A 1 87 ? -1.709 11.774 -9.378 1.00 93.75 87 LYS A O 1
ATOM 684 N N . ASN A 1 88 ? -0.594 9.828 -9.531 1.00 97.44 88 ASN A N 1
ATOM 685 C CA . ASN A 1 88 ? -1.574 9.015 -8.842 1.00 97.44 88 ASN A CA 1
ATOM 686 C C . ASN A 1 88 ? -0.882 8.193 -7.758 1.00 97.44 88 ASN A C 1
ATOM 688 O O . ASN A 1 88 ? 0.159 7.579 -8.006 1.00 97.44 88 ASN A O 1
ATOM 692 N N . ILE A 1 89 ? -1.475 8.150 -6.570 1.00 98.56 89 ILE A N 1
ATOM 693 C CA . ILE A 1 89 ? -1.064 7.249 -5.496 1.00 98.56 89 ILE A CA 1
ATOM 694 C C . ILE A 1 89 ? -2.254 6.389 -5.116 1.00 98.56 89 ILE A C 1
ATOM 696 O O . ILE A 1 89 ? -3.359 6.886 -4.938 1.00 98.56 89 ILE A O 1
ATOM 700 N N . ILE A 1 90 ? -2.026 5.094 -4.985 1.00 98.75 90 ILE A N 1
ATOM 701 C CA . ILE A 1 90 ? -3.029 4.124 -4.581 1.00 98.75 90 ILE A CA 1
ATOM 702 C C . ILE A 1 90 ? -2.600 3.543 -3.242 1.00 98.75 90 ILE A C 1
ATOM 704 O O . ILE A 1 90 ? -1.502 3.002 -3.125 1.00 98.75 90 ILE A O 1
ATOM 708 N N . VAL A 1 91 ? -3.486 3.598 -2.254 1.00 98.75 91 VAL A N 1
ATOM 709 C CA . VAL A 1 91 ? -3.422 2.744 -1.069 1.00 98.75 91 VAL A CA 1
ATOM 710 C C . VAL A 1 91 ? -4.393 1.595 -1.295 1.00 98.75 91 VAL A C 1
ATOM 712 O O . VAL A 1 91 ? -5.605 1.802 -1.334 1.00 98.75 91 VAL A O 1
ATOM 715 N N . CYS A 1 92 ? -3.869 0.383 -1.473 1.00 98.62 92 CYS A N 1
ATOM 716 C CA . CYS A 1 92 ? -4.688 -0.791 -1.745 1.00 98.62 92 CYS A CA 1
ATOM 717 C C . CYS A 1 92 ? -4.651 -1.788 -0.587 1.00 98.62 92 CYS A C 1
ATOM 719 O O . CYS A 1 92 ? -3.631 -2.437 -0.330 1.00 98.62 92 CYS A O 1
ATOM 721 N N . GLY A 1 93 ? -5.803 -1.956 0.058 1.00 98.38 93 GLY A N 1
ATOM 722 C CA . GLY A 1 93 ? -6.084 -3.094 0.924 1.00 98.38 93 GLY A CA 1
ATOM 723 C C . GLY A 1 93 ? -6.534 -4.314 0.126 1.00 98.38 93 GLY A C 1
ATOM 724 O O . GLY A 1 93 ? -6.689 -4.270 -1.095 1.00 98.38 93 GLY A O 1
ATOM 725 N N . HIS A 1 94 ? -6.773 -5.419 0.818 1.00 98.44 94 HIS A N 1
ATOM 726 C CA . HIS A 1 94 ? -7.408 -6.592 0.227 1.00 98.44 94 HIS A CA 1
ATOM 727 C C . HIS A 1 94 ? -8.214 -7.345 1.281 1.00 98.44 94 HIS A C 1
ATOM 729 O O . HIS A 1 94 ? -7.828 -7.379 2.454 1.00 98.44 94 HIS A O 1
ATOM 735 N N . TYR A 1 95 ? -9.321 -7.961 0.876 1.00 97.81 95 TYR A N 1
ATOM 736 C CA . TYR A 1 95 ? -10.091 -8.806 1.785 1.00 97.81 95 TYR A CA 1
ATOM 737 C C . TYR A 1 95 ? -9.281 -10.036 2.223 1.00 97.81 95 TYR A C 1
ATOM 739 O O . TYR A 1 95 ? -8.304 -10.434 1.576 1.00 97.81 95 TYR A O 1
ATOM 747 N N . ALA A 1 96 ? -9.656 -10.609 3.371 1.00 95.38 96 ALA A N 1
ATOM 748 C CA . ALA A 1 96 ? -8.911 -11.686 4.032 1.00 95.38 96 ALA A CA 1
ATOM 749 C C . ALA A 1 96 ? -7.419 -11.353 4.281 1.00 95.38 96 ALA A C 1
ATOM 751 O O . ALA A 1 96 ? -6.531 -12.192 4.080 1.00 95.38 96 ALA A O 1
ATOM 752 N N . CYS A 1 97 ? -7.129 -10.114 4.696 1.00 97.75 97 CYS A N 1
ATOM 753 C CA . CYS A 1 97 ? -5.778 -9.680 5.040 1.00 97.75 97 CYS A CA 1
ATOM 754 C C . CYS A 1 97 ? -5.311 -10.266 6.375 1.00 97.75 97 CYS A C 1
ATOM 756 O O . CYS A 1 97 ? -5.871 -9.960 7.425 1.00 97.75 97 CYS A O 1
ATOM 758 N N . GLY A 1 98 ? -4.230 -11.052 6.347 1.00 96.19 98 GLY A N 1
ATOM 759 C CA . GLY A 1 98 ? -3.668 -11.677 7.548 1.00 96.19 98 GLY A CA 1
ATOM 760 C C . GLY A 1 98 ? -3.244 -10.673 8.627 1.00 96.19 98 GLY A C 1
ATOM 761 O O . GLY A 1 98 ? -3.488 -10.914 9.803 1.00 96.19 98 GLY A O 1
ATOM 762 N N . GLY A 1 99 ? -2.681 -9.521 8.241 1.00 96.62 99 GLY A N 1
ATOM 763 C CA . GLY A 1 99 ? -2.279 -8.477 9.195 1.00 96.62 99 GLY A CA 1
ATOM 764 C C . GLY A 1 99 ? -3.467 -7.792 9.882 1.00 96.62 99 GLY A C 1
ATOM 765 O O . GLY A 1 99 ? -3.436 -7.550 11.087 1.00 96.62 99 GLY A O 1
ATOM 766 N N . VAL A 1 100 ? -4.547 -7.538 9.134 1.00 97.88 100 VAL A N 1
ATOM 767 C CA . VAL A 1 100 ? -5.795 -7.004 9.706 1.00 97.88 100 VAL A CA 1
ATOM 768 C C . VAL A 1 100 ? -6.448 -8.044 10.615 1.00 97.88 100 VAL A C 1
ATOM 770 O O . VAL A 1 100 ? -6.798 -7.718 11.744 1.00 97.88 100 VAL A O 1
ATOM 773 N N . ASN A 1 101 ? -6.529 -9.307 10.185 1.00 96.75 101 ASN A N 1
ATOM 774 C CA . ASN A 1 101 ? -7.070 -10.395 11.005 1.00 96.75 101 ASN A CA 1
ATOM 775 C C . ASN A 1 101 ? -6.299 -10.557 12.324 1.00 96.75 101 ASN A C 1
ATOM 777 O O . ASN A 1 101 ? -6.908 -10.639 13.386 1.00 96.75 101 ASN A O 1
ATOM 781 N N . ALA A 1 102 ? -4.964 -10.523 12.278 1.00 96.81 102 ALA A N 1
ATOM 782 C CA . ALA A 1 102 ? -4.113 -10.604 13.467 1.00 96.81 102 ALA A CA 1
ATOM 783 C C . ALA A 1 102 ? -4.342 -9.446 14.459 1.00 96.81 102 ALA A C 1
ATOM 785 O O . ALA A 1 102 ? -4.040 -9.572 15.645 1.00 96.81 102 ALA A O 1
ATOM 786 N N . SER A 1 103 ? -4.901 -8.323 13.998 1.00 97.25 103 SER A N 1
ATOM 787 C CA . SER A 1 103 ? -5.181 -7.154 14.837 1.00 97.25 103 SER A CA 1
ATOM 788 C C . SER A 1 103 ? -6.435 -7.321 15.699 1.00 97.25 103 SER A C 1
ATOM 790 O O . SER A 1 103 ? -6.615 -6.570 16.650 1.00 97.25 103 SER A O 1
ATOM 792 N N . PHE A 1 104 ? -7.291 -8.309 15.424 1.00 95.69 104 PHE A N 1
ATOM 793 C CA . PHE A 1 104 ? -8.406 -8.642 16.320 1.00 95.69 104 PHE A CA 1
ATOM 794 C C . PHE A 1 104 ? -7.938 -9.357 17.597 1.00 95.69 104 PHE A C 1
ATOM 796 O O . PHE A 1 104 ? -8.638 -9.326 18.607 1.00 95.69 104 PHE A O 1
ATOM 803 N N . ASN A 1 105 ? -6.732 -9.933 17.589 1.00 93.19 105 ASN A N 1
ATOM 804 C CA . ASN A 1 105 ? -6.105 -10.501 18.777 1.00 93.19 105 ASN A CA 1
ATOM 805 C C . ASN A 1 105 ? -5.302 -9.435 19.531 1.00 93.19 105 ASN A C 1
ATOM 807 O O . ASN A 1 105 ? -4.594 -8.623 18.926 1.00 93.19 105 ASN A O 1
ATOM 811 N N . ALA A 1 106 ? -5.359 -9.479 20.864 1.00 84.19 106 ALA A N 1
ATOM 812 C CA . ALA A 1 106 ? -4.577 -8.590 21.726 1.00 84.19 106 ALA A CA 1
ATOM 813 C C . ALA A 1 106 ? -3.064 -8.865 21.654 1.00 84.19 106 ALA A C 1
ATOM 815 O O . ALA A 1 106 ? -2.271 -7.938 21.791 1.00 84.19 106 ALA A O 1
ATOM 816 N N . ASP A 1 107 ? -2.682 -10.119 21.414 1.00 89.62 107 ASP A N 1
ATOM 817 C CA . ASP A 1 107 ? -1.301 -10.588 21.310 1.00 89.62 107 ASP A CA 1
ATOM 818 C C . ASP A 1 107 ? -1.260 -11.789 20.353 1.00 89.62 107 ASP A C 1
ATOM 820 O O . ASP A 1 107 ? -2.115 -12.674 20.442 1.00 89.62 107 ASP A O 1
ATOM 824 N N . ASN A 1 108 ? -0.300 -11.806 19.426 1.00 91.88 108 ASN A N 1
ATOM 825 C CA . ASN A 1 108 ? -0.068 -12.930 18.516 1.00 91.88 108 ASN A CA 1
ATOM 826 C C . ASN A 1 108 ? 1.227 -13.691 18.857 1.00 91.88 108 ASN A C 1
ATOM 828 O O . ASN A 1 108 ? 1.574 -14.642 18.157 1.00 91.88 108 ASN A O 1
ATOM 832 N N . GLY A 1 109 ? 1.959 -13.278 19.898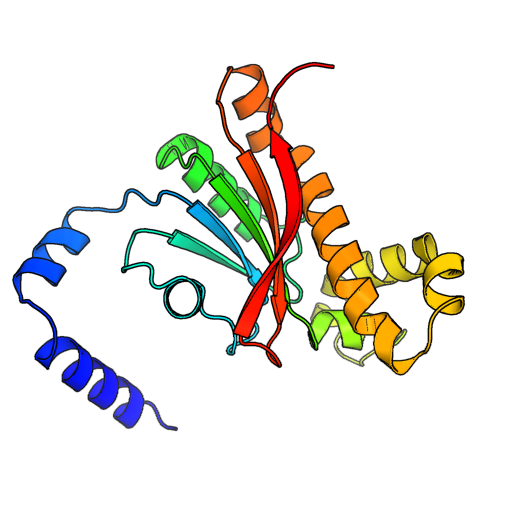 1.00 91.19 109 GLY A N 1
ATOM 833 C CA . GLY A 1 109 ? 3.277 -13.807 20.248 1.00 91.19 109 GLY A CA 1
ATOM 834 C C . GLY A 1 109 ? 4.375 -13.384 19.266 1.00 91.19 109 GLY A C 1
ATOM 835 O O . GLY A 1 109 ? 5.420 -14.031 19.197 1.00 91.19 109 GLY A O 1
ATOM 836 N N . LEU A 1 110 ? 4.148 -12.323 18.483 1.00 90.69 110 LEU A N 1
ATOM 837 C CA . LEU A 1 110 ? 5.008 -11.885 17.383 1.00 90.69 110 LEU A CA 1
ATOM 838 C C . LEU A 1 110 ? 5.380 -10.411 17.572 1.00 90.69 110 LEU A C 1
ATOM 840 O O . LEU A 1 110 ? 4.878 -9.547 16.860 1.00 90.69 110 LEU A O 1
ATOM 844 N N . SER A 1 111 ? 6.301 -10.121 18.494 1.00 91.38 111 SER A N 1
ATOM 845 C CA . SER A 1 111 ? 6.619 -8.757 18.961 1.00 91.38 111 SER A CA 1
ATOM 846 C C . SER A 1 111 ? 6.722 -7.688 17.860 1.00 91.38 111 SER A C 1
ATOM 848 O O . SER A 1 111 ? 6.098 -6.634 17.962 1.00 91.38 111 SER A O 1
ATOM 850 N N . SER A 1 112 ? 7.468 -7.940 16.780 1.00 95.19 112 SER A N 1
ATOM 851 C CA . SER A 1 112 ? 7.602 -6.985 15.671 1.00 95.19 112 SER A CA 1
ATOM 852 C C . SER A 1 112 ? 6.301 -6.786 14.891 1.00 95.19 112 SER A C 1
ATOM 854 O O . SER A 1 112 ? 5.979 -5.657 14.530 1.00 95.19 112 SER A O 1
ATOM 856 N N . VAL A 1 113 ? 5.550 -7.862 14.641 1.00 94.88 113 VAL A N 1
ATOM 857 C CA . VAL A 1 113 ? 4.263 -7.798 13.933 1.00 94.88 113 VAL A CA 1
ATOM 858 C C . VAL A 1 113 ? 3.220 -7.117 14.809 1.00 94.88 113 VAL A C 1
ATOM 860 O O . VAL A 1 113 ? 2.524 -6.231 14.328 1.00 94.88 113 VAL A O 1
ATOM 863 N N . ASP A 1 114 ? 3.156 -7.469 16.092 1.00 95.25 114 ASP A N 1
ATOM 864 C CA . ASP A 1 114 ? 2.233 -6.883 17.063 1.00 95.25 114 ASP A CA 1
ATOM 865 C C . ASP A 1 114 ? 2.452 -5.371 17.205 1.00 95.25 114 ASP A C 1
ATOM 867 O O . ASP A 1 114 ? 1.490 -4.604 17.159 1.00 95.25 114 ASP A O 1
ATOM 871 N N . ASN A 1 115 ? 3.711 -4.924 17.271 1.00 95.81 115 ASN A N 1
ATOM 872 C CA . ASN A 1 115 ? 4.049 -3.498 17.263 1.00 95.81 115 ASN A CA 1
ATOM 873 C C . ASN A 1 115 ? 3.660 -2.817 15.943 1.00 95.81 115 ASN A C 1
ATOM 875 O O . ASN A 1 115 ? 3.179 -1.681 15.940 1.00 95.81 115 ASN A O 1
ATOM 879 N N . TRP A 1 116 ? 3.867 -3.501 14.815 1.00 97.50 116 TRP A N 1
ATOM 880 C CA . TRP A 1 116 ? 3.553 -2.968 13.493 1.00 97.50 116 TRP A CA 1
ATOM 881 C C . TRP A 1 116 ? 2.050 -2.752 13.293 1.00 97.50 116 TRP A C 1
ATOM 883 O O . TRP A 1 116 ? 1.646 -1.693 12.814 1.00 97.50 116 TRP A O 1
ATOM 893 N N . ILE A 1 117 ? 1.225 -3.726 13.693 1.00 97.19 117 ILE A N 1
ATOM 894 C CA . ILE A 1 117 ? -0.237 -3.694 13.530 1.00 97.19 117 ILE A CA 1
ATOM 895 C C . ILE A 1 117 ? -0.967 -2.972 14.672 1.00 97.19 117 ILE A C 1
ATOM 897 O O . ILE A 1 117 ? -2.187 -2.821 14.621 1.00 97.19 117 ILE A O 1
ATOM 901 N N . GLN A 1 118 ? -0.250 -2.489 15.691 1.00 97.44 118 GLN A N 1
ATOM 902 C CA . GLN A 1 118 ? -0.838 -1.751 16.811 1.00 97.44 118 GLN A CA 1
ATOM 903 C C . GLN A 1 118 ? -1.750 -0.580 16.379 1.00 97.44 118 GLN A C 1
ATOM 905 O O . GLN A 1 118 ? -2.844 -0.470 16.936 1.00 97.44 118 GLN A O 1
ATOM 910 N N . PRO A 1 119 ? -1.420 0.233 15.353 1.00 97.75 119 PRO A N 1
ATOM 911 C CA . PRO A 1 119 ? -2.337 1.265 14.864 1.00 97.75 119 PRO A CA 1
ATOM 912 C C . PRO A 1 119 ? -3.679 0.710 14.365 1.00 97.75 119 PRO A C 1
ATOM 914 O O . PRO A 1 119 ? -4.714 1.344 14.551 1.00 97.75 119 PRO A O 1
ATOM 917 N N . ILE A 1 120 ? -3.698 -0.496 13.784 1.00 98.31 120 ILE A N 1
ATOM 918 C CA . ILE A 1 120 ? -4.936 -1.158 13.342 1.00 98.31 120 ILE A CA 1
ATOM 919 C C . ILE A 1 120 ? -5.777 -1.570 14.553 1.00 98.31 120 ILE A C 1
ATOM 921 O O . ILE A 1 120 ? -6.992 -1.383 14.544 1.00 98.31 120 ILE A O 1
ATOM 925 N N . ARG A 1 121 ? -5.151 -2.069 15.628 1.00 98.00 121 ARG A N 1
ATOM 926 C CA . ARG A 1 121 ? -5.849 -2.353 16.898 1.00 98.00 121 ARG A CA 1
ATOM 927 C C . ARG A 1 121 ? -6.506 -1.104 17.468 1.00 98.00 121 ARG A C 1
ATOM 929 O O . ARG A 1 121 ? -7.619 -1.167 17.986 1.00 98.00 121 ARG A O 1
ATOM 936 N N . ASP A 1 122 ? -5.825 0.030 17.379 1.00 97.88 122 ASP A N 1
ATOM 937 C CA . ASP A 1 122 ? -6.369 1.292 17.865 1.00 97.88 122 ASP A CA 1
ATOM 938 C C . ASP A 1 122 ? -7.514 1.790 16.971 1.00 97.88 122 ASP A C 1
ATOM 940 O O . ASP A 1 122 ? -8.532 2.238 17.501 1.00 97.88 122 ASP A O 1
ATOM 944 N N . LEU A 1 123 ? -7.439 1.588 15.650 1.00 98.00 123 LEU A N 1
ATOM 945 C CA . LEU A 1 123 ? -8.571 1.815 14.742 1.00 98.00 123 LEU A CA 1
ATOM 946 C C . LEU A 1 123 ? -9.771 0.906 15.059 1.00 98.00 123 LEU A C 1
ATOM 948 O O . LEU A 1 123 ? -10.903 1.385 15.045 1.00 98.00 123 LEU A O 1
ATOM 952 N N . ILE A 1 124 ? -9.555 -0.372 15.396 1.00 97.94 124 ILE A N 1
ATOM 953 C CA . ILE A 1 124 ? -10.635 -1.281 15.826 1.00 97.94 124 ILE A CA 1
ATOM 954 C C . ILE A 1 124 ? -11.338 -0.718 17.068 1.00 97.94 124 ILE A C 1
ATOM 956 O O . ILE A 1 124 ? -12.566 -0.675 17.114 1.00 97.94 124 ILE A O 1
ATOM 960 N N . LYS A 1 125 ? -10.581 -0.231 18.062 1.00 97.56 125 LYS A N 1
ATOM 961 C CA . LYS A 1 125 ? -11.157 0.390 19.269 1.00 97.56 125 LYS A CA 1
ATOM 962 C C . LYS A 1 125 ? -11.954 1.654 18.940 1.00 97.56 125 LYS A C 1
ATOM 964 O O . LYS A 1 125 ? -13.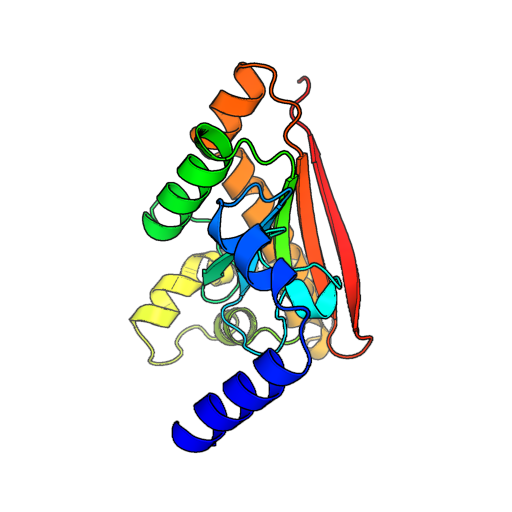027 1.851 19.503 1.00 97.56 125 LYS A O 1
ATOM 969 N N . GLN A 1 126 ? -11.445 2.497 18.039 1.00 98.06 126 GLN A N 1
ATOM 970 C CA . GLN A 1 126 ? -12.117 3.731 17.612 1.00 98.06 126 GLN A CA 1
ATOM 971 C C . GLN A 1 126 ? -13.432 3.451 16.872 1.00 98.06 126 GLN A C 1
ATOM 973 O O . GLN A 1 126 ? -14.398 4.186 17.045 1.00 98.06 126 GLN A O 1
ATOM 978 N N . ASN A 1 127 ? -13.491 2.359 16.106 1.00 97.88 127 ASN A N 1
ATOM 979 C CA . ASN A 1 127 ? -14.659 1.962 15.314 1.00 97.88 127 ASN A CA 1
ATOM 980 C C . ASN A 1 127 ? -15.475 0.842 15.982 1.00 97.88 127 ASN A C 1
ATOM 982 O O . ASN A 1 127 ? -16.261 0.161 15.324 1.00 97.88 127 ASN A O 1
ATOM 986 N N . LYS A 1 128 ? -15.307 0.644 17.297 1.00 96.69 128 LYS A N 1
ATOM 987 C CA . LYS A 1 128 ? -15.897 -0.476 18.042 1.00 96.69 128 LYS A CA 1
ATOM 988 C C . LYS A 1 128 ? -17.412 -0.576 17.859 1.00 96.69 128 LYS A C 1
ATOM 990 O O . LYS A 1 128 ? -17.909 -1.659 17.588 1.00 96.69 128 LYS A O 1
ATOM 995 N N . VAL A 1 129 ? -18.129 0.544 17.971 1.00 97.25 129 VAL A N 1
ATOM 996 C CA . VAL A 1 129 ? -19.599 0.571 17.862 1.00 97.25 129 VAL A CA 1
ATOM 997 C C . VAL A 1 129 ? -20.065 0.087 16.487 1.00 97.25 129 VAL A C 1
ATOM 999 O O . VAL A 1 129 ? -20.974 -0.732 16.403 1.00 97.25 129 VAL A O 1
ATOM 1002 N N . GLU A 1 130 ? -19.422 0.552 15.413 1.00 96.56 130 GLU A N 1
ATOM 1003 C CA . GLU A 1 130 ? -19.737 0.117 14.049 1.00 96.56 130 GLU A CA 1
ATOM 1004 C C . GLU A 1 130 ? -19.406 -1.368 13.857 1.00 96.56 130 GLU A C 1
ATOM 1006 O O . GLU A 1 130 ? -20.245 -2.133 13.385 1.00 96.56 130 GLU A O 1
ATOM 1011 N N . LEU A 1 131 ? -18.213 -1.799 14.270 1.00 96.56 131 LEU A N 1
ATOM 1012 C CA . LEU A 1 131 ? -17.769 -3.182 14.100 1.00 96.56 131 LEU A CA 1
ATOM 1013 C C . LEU A 1 131 ? -18.617 -4.170 14.912 1.00 96.56 131 LEU A C 1
ATOM 1015 O O . LEU A 1 131 ? -18.931 -5.248 14.420 1.00 96.56 131 LEU A O 1
ATOM 1019 N N . GLU A 1 132 ? -19.035 -3.820 16.128 1.00 95.56 132 GLU A N 1
ATOM 1020 C CA . GLU A 1 132 ? -19.904 -4.676 16.945 1.00 95.56 132 GLU A CA 1
ATOM 1021 C C . GLU A 1 132 ? -21.341 -4.752 16.409 1.00 95.56 132 GLU A C 1
ATOM 1023 O O . GLU A 1 132 ? -22.039 -5.721 16.707 1.00 95.56 132 GLU A O 1
ATOM 1028 N N . SER A 1 133 ? -21.764 -3.787 15.582 1.00 96.50 133 SER A N 1
ATOM 1029 C CA . SER A 1 133 ? -23.092 -3.765 14.950 1.00 96.50 133 SER A CA 1
ATOM 1030 C C . SER A 1 133 ? -23.232 -4.665 13.715 1.00 96.50 133 SER A C 1
ATOM 1032 O O . SER A 1 133 ? -24.346 -4.868 13.238 1.00 96.50 133 SER A O 1
ATOM 1034 N N . ILE A 1 134 ? -22.122 -5.209 13.206 1.00 95.88 134 ILE A N 1
ATOM 1035 C CA . ILE A 1 134 ? -22.089 -6.122 12.055 1.00 95.88 134 ILE A CA 1
ATOM 1036 C C . ILE A 1 134 ? -21.669 -7.536 12.477 1.00 95.88 134 ILE A C 1
ATOM 1038 O O . ILE A 1 134 ? -21.015 -7.725 13.513 1.00 95.88 134 ILE A O 1
ATOM 1042 N N . ASP A 1 135 ? -22.026 -8.524 11.651 1.00 96.00 135 ASP A N 1
ATOM 1043 C CA . ASP A 1 135 ? -21.715 -9.935 11.895 1.00 96.00 135 ASP A CA 1
ATOM 1044 C C . ASP A 1 135 ? -20.204 -10.169 11.989 1.00 96.00 135 ASP A C 1
ATOM 1046 O O . ASP A 1 135 ? -19.410 -9.606 11.231 1.00 96.00 135 ASP A O 1
ATOM 1050 N N . GLU A 1 136 ? -19.797 -11.033 12.919 1.00 92.38 136 GLU A N 1
ATOM 1051 C CA . GLU A 1 136 ? -18.386 -11.283 13.221 1.00 92.38 136 GLU A CA 1
ATOM 1052 C C . GLU A 1 136 ? -17.584 -11.729 11.992 1.00 92.38 136 GLU A C 1
ATOM 1054 O O . GLU A 1 136 ? -16.460 -11.270 11.791 1.00 92.38 136 GLU A O 1
ATOM 1059 N N . GLU A 1 137 ? -18.195 -12.532 11.119 1.00 92.38 137 GLU A N 1
ATOM 1060 C CA . GLU A 1 137 ? -17.575 -13.042 9.892 1.00 92.38 137 GLU A CA 1
ATOM 1061 C C . GLU A 1 137 ? -17.241 -11.938 8.876 1.00 92.38 137 GLU A C 1
ATOM 1063 O O . GLU A 1 137 ? -16.291 -12.075 8.101 1.00 92.38 137 GLU A O 1
ATOM 1068 N N . VAL A 1 138 ? -17.978 -10.819 8.883 1.00 94.88 138 VAL A N 1
ATOM 1069 C CA . VAL A 1 138 ? -17.761 -9.704 7.944 1.00 94.88 138 VAL A CA 1
ATOM 1070 C C . VAL A 1 138 ? -16.942 -8.559 8.542 1.00 94.88 138 VAL A C 1
ATOM 1072 O O . VAL A 1 138 ? -16.421 -7.726 7.790 1.00 94.88 138 VAL A O 1
ATOM 1075 N N . ARG A 1 139 ? -16.753 -8.529 9.871 1.00 96.44 139 ARG A N 1
ATOM 1076 C CA . ARG A 1 139 ? -15.952 -7.502 10.568 1.00 96.44 139 ARG A CA 1
ATOM 1077 C C . ARG A 1 139 ? -14.559 -7.313 9.977 1.00 96.44 139 ARG A C 1
ATOM 1079 O O . ARG A 1 139 ? -14.185 -6.157 9.770 1.00 96.44 139 ARG A O 1
ATOM 1086 N N . PRO A 1 140 ? -13.786 -8.367 9.654 1.00 96.56 140 PRO A N 1
ATOM 1087 C CA . PRO A 1 140 ? -12.448 -8.159 9.123 1.00 96.56 140 PRO A CA 1
ATOM 1088 C C . PRO A 1 140 ? -12.448 -7.490 7.750 1.00 96.56 140 PRO A C 1
ATOM 1090 O O . PRO A 1 140 ? -11.614 -6.624 7.495 1.00 96.56 140 PRO A O 1
ATOM 1093 N N . ASN A 1 141 ? -13.415 -7.815 6.887 1.00 96.88 141 ASN A N 1
ATOM 1094 C CA . ASN A 1 141 ? -13.542 -7.171 5.579 1.00 96.88 141 ASN A CA 1
ATOM 1095 C C . ASN A 1 141 ? -13.893 -5.692 5.724 1.00 96.88 141 ASN A C 1
ATOM 1097 O O . ASN A 1 141 ? -13.286 -4.850 5.062 1.00 96.88 141 ASN A O 1
ATOM 1101 N N . ARG A 1 142 ? -14.806 -5.357 6.642 1.00 97.88 142 ARG A N 1
ATOM 1102 C CA . ARG A 1 142 ? -15.098 -3.955 6.946 1.00 97.88 142 ARG A CA 1
ATOM 1103 C C . ARG A 1 142 ? -13.879 -3.234 7.523 1.00 97.88 142 ARG A C 1
ATOM 1105 O O . ARG A 1 142 ? -13.588 -2.107 7.131 1.00 97.88 142 ARG A O 1
ATOM 1112 N N . MET A 1 143 ? -13.115 -3.899 8.3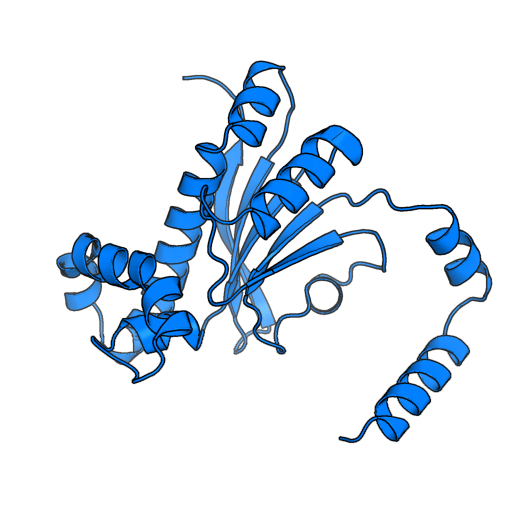87 1.00 98.56 143 MET A N 1
ATOM 1113 C CA . MET A 1 143 ? -11.898 -3.337 8.967 1.00 98.56 143 MET A CA 1
ATOM 1114 C C . MET A 1 143 ? -10.798 -3.095 7.922 1.00 98.56 143 MET A C 1
ATOM 1116 O O . MET A 1 143 ? -10.048 -2.131 8.049 1.00 98.56 143 MET A O 1
ATOM 1120 N N . VAL A 1 144 ? -10.716 -3.898 6.854 1.00 98.69 144 VAL A N 1
ATOM 1121 C CA . VAL A 1 144 ? -9.833 -3.606 5.709 1.00 98.69 144 VAL A CA 1
ATOM 1122 C C . VAL A 1 144 ? -10.209 -2.272 5.059 1.00 98.69 144 VAL A C 1
ATOM 1124 O O . VAL A 1 144 ? -9.322 -1.462 4.798 1.00 98.69 144 VAL A O 1
ATOM 1127 N N . GLU A 1 145 ? -11.498 -2.016 4.825 1.00 98.69 145 GLU A N 1
ATOM 1128 C CA . GLU A 1 145 ? -11.967 -0.756 4.227 1.00 98.69 145 GLU A CA 1
ATOM 1129 C C . GLU A 1 145 ? -11.669 0.446 5.132 1.00 98.69 145 GLU A C 1
ATOM 1131 O O . GLU A 1 145 ? -11.134 1.451 4.664 1.00 98.69 145 GLU A O 1
ATOM 1136 N N . ILE A 1 146 ? -11.943 0.318 6.436 1.00 98.75 146 ILE A N 1
ATOM 1137 C CA . ILE A 1 146 ? -11.618 1.340 7.445 1.00 98.75 146 ILE A CA 1
ATOM 1138 C C . ILE A 1 146 ? -10.108 1.599 7.481 1.00 98.75 146 ILE A C 1
ATOM 1140 O O . ILE A 1 146 ? -9.676 2.750 7.514 1.00 98.75 146 ILE A O 1
ATOM 1144 N N . ASN A 1 147 ? -9.290 0.544 7.438 1.00 98.81 147 ASN A N 1
ATOM 1145 C CA . ASN A 1 147 ? -7.840 0.679 7.402 1.00 98.81 147 ASN A CA 1
ATOM 1146 C C . ASN A 1 147 ? -7.388 1.452 6.156 1.00 98.81 147 ASN A C 1
ATOM 1148 O O . ASN A 1 147 ? -6.603 2.383 6.288 1.00 98.81 147 ASN A O 1
ATOM 1152 N N . VAL A 1 148 ? -7.900 1.124 4.964 1.00 98.88 148 VAL A N 1
ATOM 1153 C CA . VAL A 1 148 ? -7.571 1.853 3.723 1.00 98.88 148 VAL A CA 1
ATOM 1154 C C . VAL A 1 148 ? -7.909 3.338 3.841 1.00 98.88 148 VAL A C 1
ATOM 1156 O O . VAL A 1 148 ? -7.058 4.168 3.529 1.00 98.88 148 VAL A O 1
ATOM 1159 N N . LEU A 1 149 ? -9.098 3.676 4.347 1.00 98.81 149 LEU A N 1
ATOM 1160 C CA . LEU A 1 149 ? -9.493 5.066 4.594 1.00 98.81 149 LEU A CA 1
ATOM 1161 C C . LEU A 1 149 ? -8.505 5.775 5.530 1.00 98.81 149 LEU A C 1
ATOM 1163 O O . LEU A 1 149 ? -8.006 6.849 5.200 1.00 98.81 149 LEU A O 1
ATOM 1167 N N . ALA A 1 150 ? -8.167 5.155 6.663 1.00 98.69 150 ALA A N 1
ATOM 1168 C CA . ALA A 1 150 ? -7.220 5.718 7.622 1.00 98.69 150 ALA A CA 1
ATOM 1169 C C . ALA A 1 150 ? -5.817 5.911 7.020 1.00 98.69 150 ALA A C 1
ATOM 1171 O O . ALA A 1 150 ? -5.170 6.926 7.261 1.00 9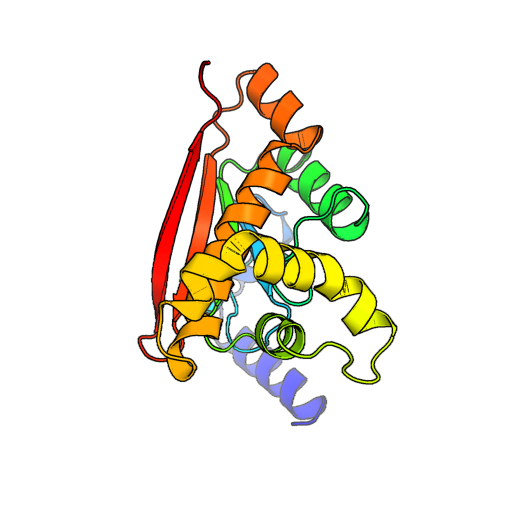8.69 150 ALA A O 1
ATOM 1172 N N . GLN A 1 151 ? -5.353 4.970 6.196 1.00 98.81 151 GLN A N 1
ATOM 1173 C CA . GLN A 1 151 ? -4.048 5.062 5.546 1.00 98.81 151 GLN A CA 1
ATOM 1174 C C . GLN A 1 151 ? -4.004 6.138 4.454 1.00 98.81 151 GLN A C 1
ATOM 1176 O O . GLN A 1 151 ? -2.984 6.813 4.310 1.00 98.81 151 GLN A O 1
ATOM 1181 N N . VAL A 1 152 ? -5.105 6.354 3.725 1.00 98.75 152 VAL A N 1
ATOM 1182 C CA . VAL A 1 152 ? -5.243 7.506 2.821 1.00 98.75 152 VAL A CA 1
ATOM 1183 C C . VAL A 1 152 ? -5.151 8.809 3.613 1.00 98.75 152 VAL A C 1
ATOM 1185 O O . VAL A 1 152 ? -4.357 9.673 3.252 1.00 98.75 152 VAL A O 1
ATOM 1188 N N . GLN A 1 153 ? -5.853 8.922 4.744 1.00 98.25 153 GLN A N 1
ATOM 1189 C CA . GLN A 1 153 ? -5.765 10.105 5.606 1.00 98.25 153 GLN A CA 1
ATOM 1190 C C . GLN A 1 153 ? -4.341 10.329 6.137 1.00 98.25 153 GLN A C 1
ATOM 1192 O O . GLN A 1 153 ? -3.818 11.438 6.045 1.00 98.25 153 GLN A O 1
ATOM 1197 N N . ASN A 1 154 ? -3.658 9.282 6.608 1.00 98.44 154 ASN A N 1
ATOM 1198 C CA . ASN A 1 154 ? -2.258 9.374 7.035 1.00 98.44 154 ASN A CA 1
ATOM 1199 C C . ASN A 1 154 ? -1.350 9.875 5.905 1.00 98.44 154 ASN A C 1
ATOM 1201 O O . ASN A 1 154 ? -0.485 10.722 6.135 1.00 98.44 154 ASN A O 1
ATOM 1205 N N . LEU A 1 155 ? -1.566 9.387 4.680 1.00 98.25 155 LEU A N 1
ATOM 1206 C CA . LEU A 1 155 ? -0.807 9.802 3.505 1.00 98.25 155 LEU A CA 1
ATOM 1207 C C . LEU A 1 155 ? -0.986 11.298 3.216 1.00 98.25 155 LEU A C 1
ATOM 1209 O O . LEU A 1 155 ? 0.007 12.000 3.018 1.00 98.25 155 LEU A O 1
ATOM 1213 N N . MET A 1 156 ? -2.221 11.802 3.278 1.00 97.75 156 MET A N 1
ATOM 1214 C CA . MET A 1 156 ? -2.540 13.230 3.123 1.00 97.75 156 MET A CA 1
ATOM 1215 C C . MET A 1 156 ? -1.845 14.107 4.167 1.00 97.75 156 MET A C 1
ATOM 1217 O O . MET A 1 156 ? -1.546 15.272 3.908 1.00 97.75 156 MET A O 1
ATOM 1221 N N . GLN A 1 157 ? -1.563 13.556 5.349 1.00 97.12 157 GLN A N 1
ATOM 1222 C CA . GLN A 1 157 ? -0.885 14.283 6.417 1.00 97.12 157 GLN A CA 1
ATOM 1223 C C . GLN A 1 157 ? 0.637 14.349 6.265 1.00 97.12 157 GLN A C 1
ATOM 1225 O O . GLN A 1 157 ? 1.266 15.139 6.978 1.00 97.12 157 GLN A O 1
ATOM 1230 N N . THR A 1 158 ? 1.228 13.580 5.347 1.00 97.88 158 THR A N 1
ATOM 1231 C CA . THR A 1 158 ? 2.678 13.591 5.114 1.00 97.88 158 THR A CA 1
ATOM 1232 C C . THR A 1 158 ? 3.155 14.921 4.530 1.00 97.88 158 THR A C 1
ATOM 1234 O O . THR A 1 158 ? 2.486 15.554 3.711 1.00 97.88 158 THR A O 1
ATOM 1237 N N . GLU A 1 159 ? 4.368 15.324 4.910 1.00 96.12 159 GLU A N 1
ATOM 1238 C CA . GLU A 1 159 ? 5.000 16.546 4.402 1.00 96.12 159 GLU A CA 1
ATOM 1239 C C . GLU A 1 159 ? 5.151 16.540 2.878 1.00 96.12 159 GLU A C 1
ATOM 1241 O O . GLU A 1 159 ? 4.931 17.562 2.233 1.00 96.12 159 GLU A O 1
ATOM 1246 N N . THR A 1 160 ? 5.486 15.391 2.283 1.00 97.25 160 THR A N 1
ATOM 1247 C CA . THR A 1 160 ? 5.630 15.248 0.828 1.00 97.25 160 THR A CA 1
ATOM 1248 C C . THR A 1 160 ? 4.328 15.575 0.098 1.00 97.25 160 THR A C 1
ATOM 1250 O O . THR A 1 160 ? 4.347 16.328 -0.876 1.00 97.25 160 THR A O 1
ATOM 1253 N N . ILE A 1 161 ? 3.193 15.057 0.576 1.00 97.56 161 ILE A N 1
ATOM 1254 C CA . ILE A 1 161 ? 1.887 15.289 -0.051 1.00 97.56 161 ILE A CA 1
ATOM 1255 C C . ILE A 1 161 ? 1.422 16.723 0.169 1.00 97.56 161 ILE A C 1
ATOM 1257 O O . ILE A 1 161 ? 1.077 17.404 -0.797 1.00 97.56 161 ILE A O 1
ATOM 1261 N N . LYS A 1 162 ? 1.503 17.220 1.409 1.00 96.44 162 LYS A N 1
ATOM 1262 C CA . LYS A 1 162 ? 1.157 18.610 1.737 1.00 96.44 162 LYS A CA 1
ATOM 1263 C C . LYS A 1 162 ? 1.931 19.604 0.878 1.00 96.44 162 LYS A C 1
ATOM 1265 O O . LYS A 1 162 ? 1.332 20.504 0.298 1.00 96.44 162 LYS A O 1
ATOM 1270 N N . LYS A 1 163 ? 3.248 19.418 0.736 1.00 96.06 163 LYS A N 1
ATOM 1271 C CA . LYS A 1 163 ? 4.091 20.268 -0.119 1.00 96.06 163 LYS A CA 1
ATOM 1272 C C . LYS A 1 163 ? 3.734 20.138 -1.593 1.00 96.06 163 LYS A C 1
ATOM 1274 O O . LYS A 1 163 ? 3.700 21.147 -2.291 1.00 96.06 163 LYS A O 1
ATOM 1279 N N . ALA A 1 164 ? 3.474 18.926 -2.083 1.00 95.81 164 ALA A N 1
ATOM 1280 C CA . ALA A 1 164 ? 3.077 18.723 -3.472 1.00 95.81 164 ALA A CA 1
ATOM 1281 C C . ALA A 1 164 ? 1.789 19.493 -3.798 1.00 95.81 164 ALA A C 1
ATOM 1283 O O . ALA A 1 164 ? 1.761 20.234 -4.780 1.00 95.81 164 ALA A O 1
ATOM 1284 N N . TRP A 1 165 ? 0.764 19.378 -2.954 1.00 96.12 165 TRP A N 1
ATOM 1285 C CA . TRP A 1 165 ? -0.500 20.091 -3.129 1.00 96.12 165 TRP A CA 1
ATOM 1286 C C . TRP A 1 165 ? -0.368 21.603 -2.941 1.00 96.12 165 TRP A C 1
ATOM 1288 O O . TRP A 1 165 ? -0.865 22.352 -3.778 1.00 96.12 165 TRP A O 1
ATOM 1298 N N . ALA A 1 166 ? 0.375 22.069 -1.932 1.00 95.25 166 ALA A N 1
ATOM 1299 C CA . ALA A 1 166 ? 0.640 23.498 -1.735 1.00 95.25 166 ALA A CA 1
ATOM 1300 C C . ALA A 1 166 ? 1.365 24.141 -2.934 1.00 95.25 166 ALA A C 1
ATOM 1302 O O . ALA A 1 166 ? 1.150 25.310 -3.240 1.00 95.25 166 ALA A O 1
ATOM 1303 N N . ASN A 1 167 ? 2.182 23.364 -3.651 1.00 94.19 167 ASN A N 1
ATOM 1304 C CA . ASN A 1 167 ? 2.863 23.789 -4.876 1.00 94.19 167 ASN A CA 1
ATOM 1305 C C . ASN A 1 167 ? 2.008 23.614 -6.149 1.00 94.19 167 ASN A C 1
ATOM 1307 O O . ASN A 1 167 ? 2.535 23.709 -7.258 1.00 94.19 167 ASN A O 1
ATOM 1311 N N . GLY A 1 168 ? 0.708 23.330 -6.016 1.00 91.56 168 GLY A N 1
ATOM 1312 C CA . GLY A 1 168 ? -0.225 23.199 -7.137 1.00 91.56 168 GLY A CA 1
ATOM 1313 C C . GLY A 1 168 ? -0.110 21.889 -7.923 1.00 91.56 168 GLY A C 1
ATOM 1314 O O . GLY A 1 168 ? -0.574 21.817 -9.061 1.00 91.56 168 GLY A O 1
ATOM 1315 N N . ASN A 1 169 ? 0.518 20.843 -7.371 1.00 91.25 169 ASN A N 1
ATOM 1316 C CA . ASN A 1 169 ? 0.539 19.538 -8.030 1.00 91.25 169 ASN A CA 1
ATOM 1317 C C . ASN A 1 169 ? -0.860 18.905 -7.993 1.00 91.25 169 ASN A C 1
ATOM 1319 O O . ASN A 1 169 ? -1.429 18.711 -6.923 1.00 91.25 169 ASN A O 1
ATOM 1323 N N . SER A 1 170 ? -1.369 18.498 -9.154 1.00 91.69 170 SER A N 1
ATOM 1324 C CA . SER A 1 170 ? -2.648 17.801 -9.336 1.00 91.69 170 SER A CA 1
ATOM 1325 C C . SER A 1 170 ? -2.600 16.319 -8.922 1.00 91.69 170 SER A C 1
ATOM 1327 O O . SER A 1 170 ? -3.161 15.465 -9.607 1.00 91.69 170 SER A O 1
ATOM 1329 N N . LEU A 1 171 ? -1.838 15.990 -7.878 1.00 95.69 171 LEU A N 1
ATOM 1330 C CA . LEU A 1 171 ? -1.663 14.622 -7.401 1.00 95.69 171 LEU A CA 1
ATOM 1331 C C . LEU A 1 171 ? -2.985 14.109 -6.814 1.00 95.69 171 LEU A C 1
ATOM 1333 O O . LEU A 1 171 ? -3.582 14.793 -5.980 1.00 95.69 171 LEU A O 1
ATOM 1337 N N . ILE A 1 172 ? -3.395 12.907 -7.216 1.00 98.00 172 ILE A N 1
ATOM 1338 C CA . ILE A 1 172 ? -4.621 12.250 -6.745 1.00 98.00 172 ILE A CA 1
ATOM 1339 C C . ILE A 1 172 ? -4.256 11.031 -5.897 1.00 98.00 172 ILE A C 1
ATOM 1341 O O . ILE A 1 172 ? -3.363 10.261 -6.264 1.00 98.00 172 ILE A O 1
ATOM 1345 N N . ILE A 1 173 ? -4.944 10.848 -4.771 1.00 98.62 173 ILE A N 1
ATOM 1346 C CA . ILE A 1 173 ? -4.803 9.681 -3.897 1.00 98.62 173 ILE A CA 1
ATOM 1347 C C . ILE A 1 173 ? -6.087 8.853 -3.959 1.00 98.62 173 ILE A C 1
ATOM 1349 O O . ILE A 1 173 ? -7.177 9.381 -3.770 1.00 98.62 173 ILE A O 1
ATOM 1353 N N . TYR A 1 174 ? -5.965 7.546 -4.177 1.00 98.69 174 TYR A N 1
ATOM 1354 C CA . TYR A 1 174 ? -7.084 6.608 -4.220 1.00 98.69 174 TYR A CA 1
ATOM 1355 C C . TYR A 1 174 ? -6.962 5.567 -3.111 1.00 98.69 174 TYR A C 1
ATOM 1357 O O . TYR A 1 174 ? -5.897 4.977 -2.913 1.00 98.69 174 TYR A O 1
ATOM 1365 N N . GLY A 1 175 ? -8.074 5.282 -2.437 1.00 98.75 175 GLY A N 1
ATOM 1366 C CA . GLY A 1 175 ? -8.215 4.117 -1.569 1.00 98.75 175 GLY A CA 1
ATOM 1367 C C . GLY A 1 175 ? -8.914 2.991 -2.318 1.00 98.75 175 GLY A C 1
ATOM 1368 O O . GLY A 1 175 ? -10.067 3.152 -2.721 1.00 98.75 175 GLY A O 1
ATOM 1369 N N . LEU A 1 176 ? -8.244 1.853 -2.498 1.00 98.75 176 LEU A N 1
ATOM 1370 C CA . LEU A 1 176 ? -8.790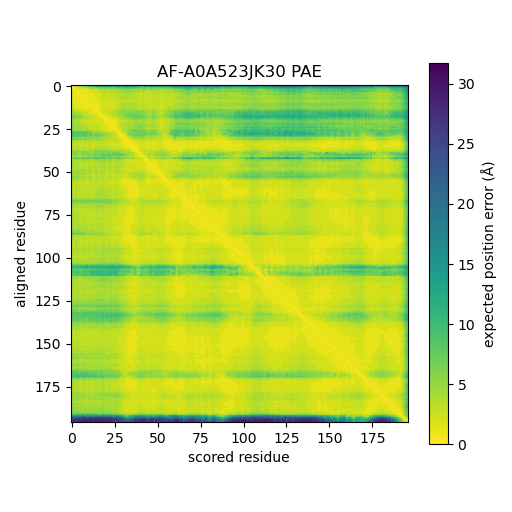 0.671 -3.170 1.00 98.75 176 LEU A CA 1
ATOM 1371 C C . LEU A 1 176 ? -8.793 -0.552 -2.246 1.00 98.75 176 LEU A C 1
ATOM 1373 O O . LEU A 1 176 ? -7.984 -0.660 -1.324 1.00 98.75 176 LEU A O 1
ATOM 1377 N N . VAL A 1 177 ? -9.674 -1.510 -2.528 1.00 98.56 177 VAL A N 1
ATOM 1378 C CA . VAL A 1 177 ? -9.640 -2.851 -1.933 1.00 98.56 177 VAL A CA 1
ATOM 1379 C C . VAL A 1 177 ? -9.734 -3.898 -3.032 1.00 98.56 177 VAL A C 1
ATOM 1381 O O . VAL A 1 177 ? -10.648 -3.852 -3.853 1.00 98.56 177 VAL A O 1
ATOM 1384 N N . PHE A 1 178 ? -8.796 -4.844 -3.043 1.00 98.31 178 PHE A N 1
ATOM 1385 C CA . PHE A 1 178 ? -8.852 -6.007 -3.922 1.00 98.31 178 PHE A CA 1
ATOM 1386 C C . PHE A 1 178 ? -9.632 -7.151 -3.274 1.00 98.31 178 PHE A C 1
ATOM 1388 O O . PHE A 1 178 ? -9.346 -7.555 -2.141 1.00 98.31 178 PHE A O 1
ATOM 1395 N N . ASP A 1 179 ? -10.601 -7.690 -4.004 1.00 97.31 179 ASP A N 1
ATOM 1396 C CA . ASP A 1 179 ? -11.388 -8.836 -3.576 1.00 97.31 179 ASP A CA 1
ATOM 1397 C C . ASP A 1 179 ? -10.911 -10.112 -4.277 1.00 97.31 179 ASP A C 1
ATOM 1399 O O . ASP A 1 179 ? -11.092 -10.285 -5.480 1.00 97.31 179 ASP A O 1
ATOM 1403 N N . PHE A 1 180 ? -10.335 -11.041 -3.512 1.00 94.00 180 PHE A N 1
ATOM 1404 C CA . PHE A 1 180 ? -9.893 -12.331 -4.045 1.00 94.00 180 PHE A CA 1
ATOM 1405 C C . PHE A 1 180 ? -11.039 -13.226 -4.520 1.00 94.00 180 PHE A C 1
ATOM 1407 O O . PHE A 1 180 ? -10.797 -14.103 -5.345 1.00 94.00 180 PHE A O 1
ATOM 1414 N N . ALA A 1 181 ? -12.258 -13.043 -4.005 1.00 94.81 181 ALA A N 1
ATOM 1415 C CA . ALA A 1 181 ? -13.399 -13.863 -4.396 1.00 94.81 181 ALA A CA 1
ATOM 1416 C C . ALA A 1 181 ? -13.902 -13.500 -5.799 1.00 94.81 181 ALA A C 1
ATOM 1418 O O . ALA A 1 181 ? -14.320 -14.379 -6.550 1.00 94.81 181 ALA A O 1
ATOM 1419 N N . THR A 1 182 ? -13.846 -12.215 -6.156 1.00 96.25 182 THR A N 1
ATOM 1420 C CA . THR A 1 182 ? -14.346 -11.707 -7.443 1.00 96.25 182 THR A CA 1
ATOM 1421 C C . THR A 1 182 ? -13.238 -11.354 -8.433 1.00 96.25 182 THR A C 1
ATOM 1423 O O . THR A 1 182 ? -13.500 -11.269 -9.630 1.00 96.25 182 THR A O 1
ATOM 1426 N N . GLY A 1 183 ? -12.006 -11.149 -7.962 1.00 95.62 183 GLY A N 1
ATOM 1427 C CA . GLY A 1 183 ? -10.894 -10.640 -8.764 1.00 95.62 183 GLY A CA 1
ATOM 1428 C C . GLY A 1 183 ? -11.015 -9.151 -9.102 1.00 95.62 183 GLY A C 1
ATOM 1429 O O . GLY A 1 183 ? -10.304 -8.673 -9.984 1.00 95.62 183 GLY A O 1
ATOM 1430 N N . LEU A 1 184 ? -11.914 -8.415 -8.438 1.00 97.56 184 LEU A N 1
ATOM 1431 C CA . LEU A 1 184 ? -12.198 -7.012 -8.737 1.00 97.56 184 LEU A CA 1
ATOM 1432 C C . LEU A 1 184 ? -11.537 -6.061 -7.734 1.00 97.56 184 LEU A C 1
ATOM 1434 O O . LEU A 1 184 ? -11.421 -6.346 -6.540 1.00 97.56 184 LEU A O 1
ATOM 1438 N N . LEU A 1 185 ? -11.146 -4.886 -8.232 1.00 98.00 185 LEU A N 1
ATOM 1439 C CA . LEU A 1 185 ? -10.779 -3.737 -7.409 1.00 98.00 185 LEU A CA 1
ATOM 1440 C C . LEU A 1 185 ? -12.026 -2.902 -7.108 1.00 98.00 185 LEU A C 1
ATOM 1442 O O . LEU A 1 185 ? -12.718 -2.442 -8.016 1.00 98.00 185 LEU A O 1
ATOM 1446 N N . LYS A 1 186 ? -12.284 -2.663 -5.825 1.00 98.12 186 LYS A N 1
ATOM 1447 C CA . LYS A 1 186 ? -13.332 -1.767 -5.334 1.00 98.12 186 LYS A CA 1
ATOM 1448 C C . LYS A 1 186 ? -12.718 -0.424 -4.946 1.00 98.12 186 LYS A C 1
ATOM 1450 O O . LYS A 1 186 ? -11.801 -0.385 -4.127 1.00 98.12 186 LYS A O 1
ATOM 1455 N N . LYS A 1 187 ? -13.245 0.679 -5.490 1.00 98.38 187 LYS A N 1
ATOM 1456 C CA . LYS A 1 187 ? -12.878 2.037 -5.055 1.00 98.38 187 LYS A CA 1
ATOM 1457 C C . LYS A 1 187 ? -13.599 2.387 -3.752 1.00 98.38 187 LYS A C 1
ATOM 1459 O O . LYS A 1 187 ? -14.818 2.260 -3.680 1.00 98.38 187 LYS A O 1
ATOM 1464 N N . ILE A 1 188 ? -12.839 2.814 -2.746 1.00 98.31 188 ILE A N 1
ATOM 1465 C CA . ILE A 1 188 ? -13.327 3.194 -1.412 1.00 98.31 188 ILE A CA 1
ATOM 1466 C C . ILE A 1 188 ? -13.369 4.716 -1.258 1.00 98.31 188 ILE A C 1
ATOM 1468 O O . ILE A 1 188 ? -14.375 5.251 -0.804 1.00 98.31 188 ILE A O 1
ATOM 1472 N N . CYS A 1 189 ? -12.305 5.410 -1.661 1.00 98.44 189 CYS A N 1
ATOM 1473 C CA . CYS A 1 189 ? -12.227 6.871 -1.639 1.00 98.44 189 CYS A CA 1
ATOM 1474 C C . CYS A 1 189 ? -11.295 7.404 -2.735 1.00 98.44 189 CYS A C 1
ATOM 1476 O O . CYS A 1 189 ? -10.547 6.649 -3.366 1.00 98.44 189 CYS A O 1
ATOM 1478 N N . GLU A 1 190 ? -11.368 8.712 -2.954 1.00 97.81 190 GLU A N 1
ATOM 1479 C CA . GLU A 1 190 ? -10.552 9.477 -3.890 1.00 97.81 190 GLU A CA 1
ATOM 1480 C C . GLU A 1 190 ? -10.367 10.883 -3.320 1.00 97.81 190 GLU A C 1
ATOM 1482 O O . GLU A 1 190 ? -11.349 11.520 -2.949 1.00 97.81 190 GLU A O 1
ATOM 1487 N N . GLU A 1 191 ? -9.123 11.343 -3.243 1.00 97.06 191 GLU A N 1
ATOM 1488 C CA . GLU A 1 191 ? -8.742 12.610 -2.624 1.00 97.06 191 GLU A CA 1
ATOM 1489 C C . GLU A 1 191 ? -7.859 13.406 -3.588 1.00 97.06 191 GLU A C 1
ATOM 1491 O O . GLU A 1 191 ? -6.867 12.894 -4.121 1.00 97.06 191 GLU A O 1
ATOM 1496 N N . THR A 1 192 ? -8.200 14.674 -3.803 1.00 93.62 192 THR A N 1
ATOM 1497 C CA . THR A 1 192 ? -7.469 15.589 -4.688 1.00 93.62 192 THR A CA 1
ATOM 1498 C C . THR A 1 192 ? -6.977 16.801 -3.914 1.00 93.62 192 THR A C 1
ATOM 1500 O O . THR A 1 192 ? -7.703 17.340 -3.082 1.00 93.62 192 THR A O 1
ATOM 1503 N N . GLY A 1 193 ? -5.777 17.290 -4.232 1.00 78.25 193 GLY A N 1
ATOM 1504 C CA . GLY A 1 193 ? -5.286 18.553 -3.682 1.00 78.25 193 GLY A CA 1
ATOM 1505 C C . GLY A 1 193 ? -6.046 19.743 -4.259 1.00 78.25 193 GLY A C 1
ATOM 1506 O O . GLY A 1 193 ? -5.737 20.172 -5.369 1.00 78.25 193 GLY A O 1
ATOM 1507 N N . GLY A 1 194 ? -7.036 20.267 -3.531 1.00 60.97 194 GLY A N 1
ATOM 1508 C CA . GLY A 1 194 ? -7.799 21.441 -3.959 1.00 60.97 194 GLY A CA 1
ATOM 1509 C C . GLY A 1 194 ? -8.891 21.898 -2.983 1.00 60.97 194 GLY A C 1
ATOM 1510 O O . GLY A 1 194 ? -9.990 21.360 -3.011 1.00 60.97 194 GLY A O 1
ATOM 1511 N N . ASN A 1 195 ? -8.555 22.951 -2.226 1.00 43.03 195 ASN A N 1
ATOM 1512 C CA . ASN A 1 195 ? -9.365 23.951 -1.504 1.00 43.03 195 ASN A CA 1
ATOM 1513 C C . ASN A 1 195 ? -10.387 23.497 -0.438 1.00 43.03 195 ASN A C 1
ATOM 1515 O O . ASN A 1 195 ? -11.584 23.417 -0.715 1.00 43.03 195 ASN A O 1
ATOM 1519 N N . GLU A 1 196 ? -9.923 23.423 0.815 1.00 38.97 196 GLU A N 1
ATOM 1520 C CA . GLU A 1 196 ? -10.533 24.245 1.880 1.00 38.97 196 GLU A CA 1
ATOM 1521 C C . GLU A 1 196 ? -9.737 25.548 2.032 1.00 38.97 196 GLU A C 1
ATOM 1523 O O . GLU A 1 196 ? -8.486 25.480 1.942 1.00 38.97 196 GLU A O 1
#

Radius of gyration: 18.38 Å; Cα contacts (8 Å, |Δi|>4): 279; chains: 1; bounding box: 40×49×50 Å

Mean predicted aligned error: 3.9 Å

Sequence (196 aa):
MDLEKLLDNNFSWVENKDPEFFISISKGQSPSFLWIGCGDSRGCPNTITGCDLGEIFVNRNVANQVRSDDLNLMASLQFTVEVLKVKNIIVCGHYACGGVNASFNADNGLSSVDNWIQPIRDLIKQNKVELESIDEEVRPNRMVEINVLAQVQNLMQTETIKKAWANGNSLIIYGLVFDFATGLLKKICEETGGNE

pLDDT: mean 94.58, std 7.1, range [38.97, 98.88]

Solvent-accessible surface area (backbone atoms only — not comparable to full-atom values): 11084 Å² total; per-residue (Å²): 137,57,70,67,59,54,51,53,50,50,52,57,52,54,76,76,48,62,74,64,55,59,61,54,55,69,77,58,73,68,27,55,30,37,36,36,23,41,60,61,85,87,68,52,61,42,75,78,71,71,47,60,88,48,42,58,43,77,47,68,37,75,61,32,70,53,53,95,86,39,61,69,58,51,52,52,50,43,44,37,52,74,72,53,56,33,46,33,36,36,35,33,35,39,56,87,40,67,49,58,55,54,30,78,44,97,70,81,90,41,70,71,56,52,62,66,34,41,66,55,36,51,49,50,63,75,41,39,72,64,48,70,73,45,60,77,89,50,34,57,48,53,48,34,54,52,47,23,52,52,25,48,53,44,47,59,70,33,67,64,47,44,50,40,33,76,71,68,38,79,42,34,40,33,20,32,33,38,34,82,91,78,72,44,78,44,82,76,48,75,47,67,57,76,83,134

Nearest PDB structures (foldseek):
  5bq1-assembly1_A  TM=9.660E-01  e=5.040E-20  Pseudomonas aeruginosa
  5jj8-assembly1_A  TM=9.694E-01  e=1.582E-19  Pseudomonas aeruginosa
  4o1k-assembly1_A  TM=9.417E-01  e=8.664E-20  Sordaria macrospora
  6yjn-assembly1_A  TM=8.885E-01  e=1.680E-19  Burkholderia pseudomallei
  7cxx-assembly1_B  TM=9.272E-01  e=1.467E-18  Aspergillus fumigatus Af293